Protein AF-A0A3N5M7S0-F1 (afdb_monomer)

pLDDT: mean 81.49, std 10.89, range [42.59, 95.94]

Sequence (244 aa):
MTVEERLRSALSGTAGYEPSPDLFAKVRGSIEDDRAHRRRVLRIAAGVAALTAVIAAWLAVWWDPQPGMAPLPWWSVISAVVAIEVAVVAALRPSIRRLGHVYAEDVFRTNRQTGPRFLALLDVAYYLVFIGYISARIPFVPDHVWQFGGGFPDLLRSGAAMIGGLLLLMGGLHALTIFVLPFTGLVFASIRHRMQVPETKAQWKPEVRRAHRTVSYLLIAVGVMIAFGALWTLLAVIGIAADT

Nearest PDB structures (foldseek):
  7sqc-assembly1_1W  TM=2.571E-01  e=7.437E+00  Chlamydomonas reinhardtii
  4ckg-assembly1_A  TM=1.748E-01  e=8.801E+00  Homo sapiens

Solvent-accessible surface area (backbone atoms only — not comparable to full-atom values): 13845 Å² total; per-residue (Å²): 136,53,74,67,57,51,50,52,56,62,55,59,71,53,78,78,66,74,75,62,92,54,51,66,58,52,52,51,50,51,52,54,50,50,51,51,49,51,54,51,50,51,52,52,51,51,49,51,51,51,52,51,50,52,50,52,51,55,53,58,74,51,57,48,86,48,92,87,53,56,41,50,60,68,68,61,56,51,52,47,45,53,52,49,50,53,47,51,57,61,68,46,46,64,60,56,51,56,56,49,50,59,52,28,48,67,50,26,61,92,44,70,75,51,29,64,55,52,52,52,55,48,52,52,52,53,49,53,53,50,53,48,52,55,60,74,66,59,75,93,62,83,54,73,56,59,78,75,59,47,41,65,68,56,56,50,51,53,47,50,50,52,53,51,48,51,53,49,50,51,52,50,53,48,51,50,48,66,62,46,47,61,53,53,29,53,52,53,52,53,54,49,51,62,73,69,51,73,91,68,75,86,72,68,55,72,66,62,58,49,55,53,47,54,53,51,51,50,52,50,51,53,51,50,52,51,52,50,52,51,50,50,51,51,49,51,55,51,50,58,62,70,79,107

Foldseek 3Di:
DDPVVVVCVVVVVCPPDDPDPCPVVVVVVVVVVVVVVVVVVVVVVVVVVVLVVVLVVQQVVQACDDPQAARGDLVSLLVSLLVVLVVVLVVCVVVLVVVQLVLLCVLCVVPNVVSVVVVVVVNVVLVVVSVVLSVLLDDPDDDPCNVRRVYPVVSVVSSCVSNVVSVVVVVVVSVVCVVCSVLSSVVVVVVVVVVPDPPPPVDDDVVVVVVVVVVVVVSVVVVVVVVVVVVVVVVVVVVVVVVD

Structure (mmCIF, N/CA/C/O backbone):
data_AF-A0A3N5M7S0-F1
#
_entry.id   AF-A0A3N5M7S0-F1
#
loop_
_atom_site.group_PDB
_atom_site.id
_atom_site.type_symbol
_atom_site.label_atom_id
_atom_site.label_alt_id
_atom_site.label_comp_id
_atom_site.label_asym_id
_atom_site.label_entity_id
_atom_site.label_seq_id
_atom_site.pdbx_PDB_ins_code
_atom_site.Cartn_x
_atom_site.Cartn_y
_atom_site.Cartn_z
_atom_site.occupancy
_atom_site.B_iso_or_equiv
_atom_site.auth_seq_id
_atom_site.auth_comp_id
_atom_site.auth_asym_id
_atom_site.auth_atom_id
_atom_site.pdbx_PDB_model_num
ATOM 1 N N . MET A 1 1 ? 30.494 7.733 55.287 1.00 62.94 1 MET A N 1
ATOM 2 C CA . MET A 1 1 ? 29.964 6.503 54.663 1.00 62.94 1 MET A CA 1
ATOM 3 C C . MET A 1 1 ? 30.671 6.295 53.341 1.00 62.94 1 MET A C 1
ATOM 5 O O . MET A 1 1 ? 30.619 7.187 52.497 1.00 62.94 1 MET A O 1
ATOM 9 N N . THR A 1 2 ? 31.382 5.184 53.194 1.00 92.44 2 THR A N 1
ATOM 10 C CA . THR A 1 2 ? 32.164 4.875 51.988 1.00 92.44 2 THR A CA 1
ATOM 11 C C . THR A 1 2 ? 31.277 4.299 50.875 1.00 92.44 2 THR A C 1
ATOM 13 O O . THR A 1 2 ? 30.171 3.813 51.126 1.00 92.44 2 THR A O 1
ATOM 16 N N . VAL A 1 3 ? 31.737 4.368 49.620 1.00 87.94 3 VAL A N 1
ATOM 17 C CA . VAL A 1 3 ? 31.035 3.766 48.465 1.00 87.94 3 VAL A CA 1
ATOM 18 C C . VAL A 1 3 ? 30.868 2.255 48.655 1.00 87.94 3 VAL A C 1
ATOM 20 O O . VAL A 1 3 ? 29.827 1.699 48.308 1.00 87.94 3 VAL A O 1
ATOM 23 N N . GLU A 1 4 ? 31.849 1.613 49.285 1.00 88.56 4 GLU A N 1
ATOM 24 C CA . GLU A 1 4 ? 31.832 0.187 49.595 1.00 88.56 4 GLU A CA 1
ATOM 25 C C . GLU A 1 4 ? 30.747 -0.177 50.620 1.00 88.56 4 GLU A C 1
ATOM 27 O O . GLU A 1 4 ? 30.015 -1.146 50.425 1.00 88.56 4 GLU A O 1
ATOM 32 N N . GLU A 1 5 ? 30.537 0.646 51.653 1.00 89.50 5 GLU A N 1
ATOM 33 C CA . GLU A 1 5 ? 29.436 0.455 52.612 1.00 89.50 5 GLU A CA 1
ATOM 34 C C . GLU A 1 5 ? 28.059 0.680 51.984 1.00 89.50 5 GLU A C 1
ATOM 36 O O . GLU A 1 5 ? 27.109 -0.032 52.315 1.00 89.50 5 GLU A O 1
ATOM 41 N N . ARG A 1 6 ? 27.937 1.624 51.041 1.00 84.88 6 ARG A N 1
ATOM 42 C CA . ARG A 1 6 ? 26.688 1.825 50.286 1.00 84.88 6 ARG A CA 1
ATOM 43 C C . ARG A 1 6 ? 26.374 0.638 49.381 1.00 84.88 6 ARG A C 1
ATOM 45 O O . ARG A 1 6 ? 25.224 0.213 49.347 1.00 84.88 6 ARG A O 1
ATOM 52 N N . LEU A 1 7 ? 27.373 0.088 48.692 1.00 84.56 7 LEU A N 1
ATOM 53 C CA . LEU A 1 7 ? 27.210 -1.102 47.852 1.00 84.56 7 LEU A CA 1
ATOM 54 C C . LEU A 1 7 ? 26.886 -2.343 48.684 1.00 84.56 7 LEU A C 1
ATOM 56 O O . LEU A 1 7 ? 25.956 -3.071 48.347 1.00 84.56 7 LEU A O 1
ATOM 60 N N . ARG A 1 8 ? 27.592 -2.557 49.799 1.00 86.94 8 ARG A N 1
ATOM 61 C CA . ARG A 1 8 ? 27.344 -3.696 50.692 1.00 86.94 8 ARG A CA 1
ATOM 62 C C . ARG A 1 8 ? 25.953 -3.624 51.332 1.00 86.94 8 ARG A C 1
ATOM 64 O O . ARG A 1 8 ? 25.296 -4.651 51.418 1.00 86.94 8 ARG A O 1
ATOM 71 N N . SER A 1 9 ? 25.487 -2.432 51.713 1.00 85.62 9 SER A N 1
ATOM 72 C CA . SER A 1 9 ? 24.129 -2.208 52.238 1.00 85.62 9 SER A CA 1
ATOM 73 C C . SER A 1 9 ? 23.039 -2.382 51.168 1.00 85.62 9 SER A C 1
ATOM 75 O O . SER A 1 9 ? 22.007 -2.999 51.417 1.00 85.62 9 SER A O 1
ATOM 77 N N . ALA A 1 10 ? 23.281 -1.908 49.943 1.00 82.50 10 ALA A N 1
ATOM 78 C CA . ALA A 1 10 ? 22.341 -2.092 48.838 1.00 82.50 10 ALA A CA 1
ATOM 79 C C . ALA A 1 10 ? 22.220 -3.566 48.406 1.00 82.50 10 ALA A C 1
ATOM 81 O O . ALA A 1 10 ? 21.133 -4.016 48.053 1.00 82.50 10 ALA A O 1
ATOM 82 N N . LEU A 1 11 ? 23.322 -4.322 48.455 1.00 80.69 11 LEU A N 1
ATOM 83 C CA . 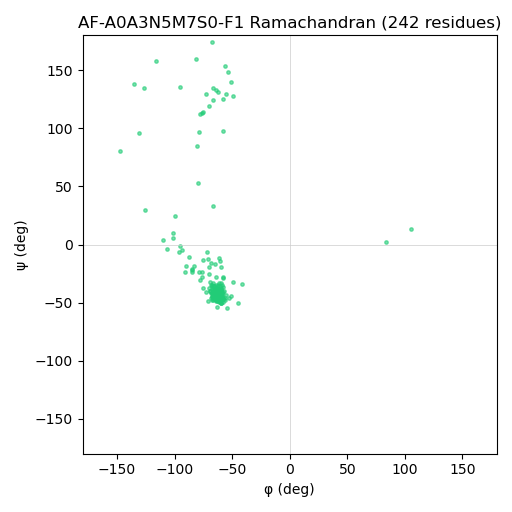LEU A 1 11 ? 23.360 -5.741 48.088 1.00 80.69 11 LEU A CA 1
ATOM 84 C C . LEU A 1 11 ? 22.956 -6.678 49.235 1.00 80.69 11 LEU A C 1
ATOM 86 O O . LEU A 1 11 ? 22.505 -7.787 48.976 1.00 80.69 11 LEU A O 1
ATOM 90 N N . SER A 1 12 ? 23.066 -6.271 50.503 1.00 80.81 12 SER A N 1
ATOM 91 C CA . SER A 1 12 ? 22.598 -7.103 51.621 1.00 80.81 12 SER A CA 1
ATOM 92 C C . SER A 1 12 ? 21.069 -7.203 51.679 1.00 80.81 12 SER A C 1
ATOM 94 O O . SER A 1 12 ? 20.543 -8.209 52.151 1.00 80.81 12 SER A O 1
ATOM 96 N N . GLY A 1 13 ? 20.349 -6.212 51.139 1.00 71.88 13 GLY A N 1
ATOM 97 C CA . GLY A 1 13 ? 18.887 -6.225 51.023 1.00 71.88 13 GLY A CA 1
ATOM 98 C C . GLY A 1 13 ? 18.325 -7.202 49.981 1.00 71.88 13 GLY A C 1
ATOM 99 O O . GLY A 1 13 ? 17.126 -7.467 49.992 1.00 71.88 13 GLY A O 1
ATOM 100 N N . THR A 1 14 ? 19.155 -7.763 49.093 1.00 67.88 14 THR A N 1
ATOM 101 C CA . THR A 1 14 ? 18.707 -8.707 48.049 1.00 67.88 14 THR A CA 1
ATOM 102 C C . THR A 1 14 ? 18.875 -10.176 48.438 1.00 67.88 14 THR A C 1
ATOM 104 O O . THR A 1 14 ? 18.368 -11.048 47.736 1.00 67.88 14 THR A O 1
ATOM 107 N N . ALA A 1 15 ? 19.514 -10.471 49.578 1.00 70.69 15 ALA A N 1
ATOM 108 C CA . ALA A 1 15 ? 19.770 -11.838 50.044 1.00 70.69 15 ALA A CA 1
ATOM 109 C C . ALA A 1 15 ? 18.494 -12.642 50.379 1.00 70.69 15 ALA A C 1
ATOM 111 O O . ALA A 1 15 ? 18.550 -13.865 50.453 1.00 70.69 15 ALA A O 1
ATOM 112 N N . GLY A 1 16 ? 17.349 -11.970 50.559 1.00 70.12 16 GLY A N 1
ATOM 113 C CA . GLY A 1 16 ? 16.038 -12.592 50.790 1.00 70.12 16 GLY A CA 1
ATOM 114 C C . GLY A 1 16 ? 15.118 -12.630 49.564 1.00 70.12 16 GLY A C 1
ATOM 115 O O . GLY A 1 16 ? 13.929 -12.900 49.716 1.00 70.12 16 GLY A O 1
ATOM 116 N N . TYR A 1 17 ? 15.616 -12.306 48.365 1.00 70.31 17 TYR A N 1
ATOM 117 C CA . TYR A 1 17 ? 14.795 -12.327 47.156 1.00 70.31 17 TYR A CA 1
ATOM 118 C C . TYR A 1 17 ? 14.641 -13.766 46.651 1.00 70.31 17 TYR A C 1
ATOM 120 O O . TYR A 1 17 ? 15.513 -14.285 45.952 1.00 70.31 17 TYR A O 1
ATOM 128 N N . GLU A 1 18 ? 13.531 -14.421 46.997 1.00 77.81 18 GLU A N 1
ATOM 129 C CA . GLU A 1 18 ? 13.155 -15.669 46.336 1.00 77.81 18 GLU A CA 1
ATOM 130 C C . GLU A 1 18 ? 12.799 -15.373 44.869 1.00 77.81 18 GLU A C 1
ATOM 132 O O . GLU A 1 18 ? 11.948 -14.516 44.599 1.00 77.81 18 GLU A O 1
ATOM 137 N N . PRO A 1 19 ? 13.443 -16.043 43.894 1.00 75.00 19 PRO A N 1
ATOM 138 C CA . PRO A 1 19 ? 13.081 -15.895 42.494 1.00 75.00 19 PRO A CA 1
ATOM 139 C C . PRO A 1 19 ? 11.597 -16.215 42.324 1.00 75.00 19 PRO A C 1
ATOM 141 O O . PRO A 1 19 ? 11.144 -17.274 42.755 1.00 75.00 19 PRO A O 1
ATOM 144 N N . SER A 1 20 ? 10.848 -15.322 41.668 1.00 79.88 20 SER A N 1
ATOM 145 C CA . SER A 1 20 ? 9.451 -15.594 41.328 1.00 79.88 20 SER A CA 1
ATOM 146 C C . SER A 1 20 ? 9.349 -16.978 40.667 1.00 79.88 20 SER A C 1
ATOM 148 O O . SER A 1 20 ? 10.084 -17.235 39.705 1.00 79.88 20 SER A O 1
ATOM 150 N N . PRO A 1 21 ? 8.463 -17.873 41.143 1.00 83.62 21 PRO A N 1
ATOM 151 C CA . PRO A 1 21 ? 8.381 -19.262 40.679 1.00 83.62 21 PRO A CA 1
ATOM 152 C C . PRO A 1 21 ? 8.065 -19.376 39.179 1.00 83.62 21 PRO A C 1
ATOM 154 O O . PRO A 1 21 ? 8.265 -20.423 38.567 1.00 83.62 21 PRO A O 1
ATOM 157 N N . ASP A 1 22 ? 7.617 -18.281 38.564 1.00 89.50 22 ASP A N 1
ATOM 158 C CA . ASP A 1 22 ? 7.311 -18.172 37.142 1.00 89.50 22 ASP A CA 1
ATOM 159 C C . ASP A 1 22 ? 8.449 -17.607 36.272 1.00 89.50 22 ASP A C 1
ATOM 161 O O . ASP A 1 22 ? 8.287 -17.528 35.052 1.00 89.50 22 ASP A O 1
ATOM 165 N N . LEU A 1 23 ? 9.604 -17.236 36.842 1.00 86.06 23 LEU A N 1
ATOM 166 C CA . LEU A 1 23 ? 10.710 -16.628 36.087 1.00 86.06 23 LEU A CA 1
ATOM 167 C C . LEU A 1 23 ? 11.184 -17.531 34.948 1.00 86.06 23 LEU A C 1
ATOM 169 O O . LEU A 1 23 ? 11.314 -17.074 33.815 1.00 86.06 23 LEU A O 1
ATOM 173 N N . PHE A 1 24 ? 11.376 -18.825 35.213 1.00 90.88 24 PHE A N 1
ATOM 174 C CA . PHE A 1 24 ? 11.785 -19.782 34.182 1.00 90.88 24 PHE A CA 1
ATOM 175 C C . PHE A 1 24 ? 10.727 -19.951 33.086 1.00 90.88 24 PHE A C 1
ATOM 177 O O . PHE A 1 24 ? 11.077 -20.053 31.910 1.00 90.88 24 PHE A O 1
ATOM 184 N N . ALA A 1 25 ? 9.440 -19.932 33.446 1.00 91.44 25 ALA A N 1
ATOM 185 C CA . ALA A 1 25 ? 8.346 -20.011 32.480 1.00 91.44 25 ALA A CA 1
ATOM 186 C C . ALA A 1 25 ? 8.294 -18.758 31.590 1.00 91.44 25 ALA A C 1
ATOM 188 O O . ALA A 1 25 ? 8.195 -18.876 30.368 1.00 91.44 25 ALA A O 1
ATOM 189 N N . LYS A 1 26 ? 8.453 -17.566 32.178 1.00 88.44 26 LYS A N 1
ATOM 190 C CA . LYS A 1 26 ? 8.530 -16.291 31.446 1.00 88.44 26 LYS A CA 1
ATOM 191 C C . LYS A 1 26 ? 9.741 -16.228 30.519 1.00 88.44 26 LYS A C 1
ATOM 193 O O . LYS A 1 26 ? 9.601 -15.834 29.364 1.00 88.44 26 LYS A O 1
ATOM 198 N N . VAL A 1 27 ? 10.919 -16.642 30.992 1.00 94.44 27 VAL A N 1
ATOM 199 C CA . VAL A 1 27 ? 12.143 -16.679 30.174 1.00 94.44 27 VAL A CA 1
ATOM 200 C C . VAL A 1 27 ? 11.981 -17.655 29.010 1.00 94.44 27 VAL A C 1
ATOM 202 O O . VAL A 1 27 ? 12.306 -17.309 27.876 1.00 94.44 27 VAL A O 1
ATOM 205 N N . ARG A 1 28 ? 11.422 -18.847 29.252 1.00 94.75 28 ARG A N 1
ATOM 206 C CA . ARG A 1 28 ? 11.148 -19.820 28.189 1.00 94.75 28 ARG A CA 1
ATOM 207 C C . ARG A 1 28 ? 10.162 -19.275 27.153 1.00 94.75 28 ARG A C 1
ATOM 209 O O . ARG A 1 28 ? 10.445 -19.388 25.963 1.00 94.75 28 ARG A O 1
ATOM 216 N N . GLY A 1 29 ? 9.076 -18.640 27.599 1.00 93.31 29 GLY A N 1
ATOM 217 C CA . GLY A 1 29 ? 8.113 -17.978 26.715 1.00 93.31 29 GLY A CA 1
ATOM 218 C C . GLY A 1 29 ? 8.769 -16.900 25.852 1.00 93.31 29 GLY A C 1
ATOM 219 O O . GLY A 1 29 ? 8.632 -16.922 24.636 1.00 93.31 29 GLY A O 1
ATOM 220 N N . SER A 1 30 ? 9.595 -16.040 26.455 1.00 92.25 30 SER A N 1
ATOM 221 C 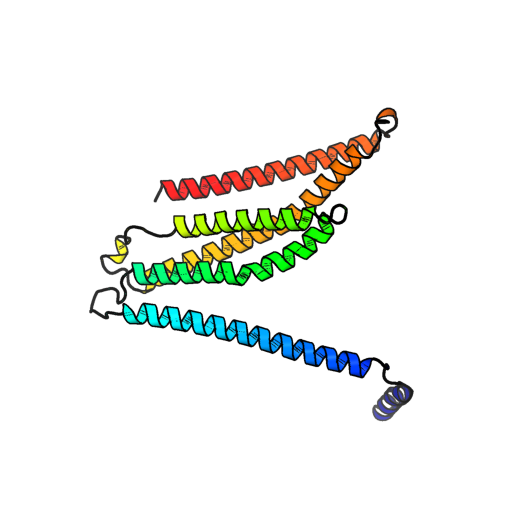CA . SER A 1 30 ? 10.348 -15.004 25.732 1.00 92.25 30 SER A CA 1
ATOM 222 C C . SER A 1 30 ? 11.291 -15.583 24.663 1.00 92.25 30 SER A C 1
ATOM 224 O O . SER A 1 30 ? 11.364 -15.070 23.547 1.00 92.25 30 SER A O 1
ATOM 226 N N . ILE A 1 31 ? 11.975 -16.698 24.950 1.00 95.25 31 ILE A N 1
ATOM 227 C CA . ILE A 1 31 ? 12.842 -17.380 23.971 1.00 95.25 31 ILE A CA 1
ATOM 228 C C . ILE A 1 31 ? 12.022 -17.984 22.820 1.00 95.25 31 ILE A C 1
ATOM 230 O O . ILE A 1 31 ? 12.452 -17.952 21.662 1.00 95.25 31 ILE A O 1
ATOM 234 N N . GLU A 1 32 ? 10.868 -18.578 23.121 1.00 95.88 32 GLU A N 1
ATOM 235 C CA . GLU A 1 32 ? 9.967 -19.142 22.111 1.00 95.88 32 GLU A CA 1
ATOM 236 C C . GLU A 1 32 ? 9.384 -18.040 21.210 1.00 95.88 32 GLU A C 1
ATOM 238 O O . GLU A 1 32 ? 9.403 -18.190 19.981 1.00 95.88 32 GLU A O 1
ATOM 243 N N . ASP A 1 33 ? 8.999 -16.904 21.791 1.00 91.62 33 ASP A N 1
ATOM 244 C CA . ASP A 1 33 ? 8.540 -15.713 21.073 1.00 91.62 33 ASP A CA 1
ATOM 245 C C . ASP A 1 33 ? 9.642 -15.111 20.188 1.00 91.62 33 ASP A C 1
ATOM 247 O O . ASP A 1 33 ? 9.391 -14.824 19.013 1.00 91.62 33 ASP A O 1
ATOM 251 N N . ASP A 1 34 ? 10.882 -14.992 20.683 1.00 94.25 34 ASP A N 1
ATOM 252 C CA . ASP A 1 34 ? 12.013 -14.498 19.881 1.00 94.25 34 ASP A CA 1
ATOM 253 C C . ASP A 1 34 ? 12.298 -15.431 18.693 1.00 94.25 34 ASP A C 1
ATOM 255 O O . ASP A 1 34 ? 12.475 -14.991 17.552 1.00 94.25 34 ASP A O 1
ATOM 259 N N . ARG A 1 35 ? 12.253 -16.753 18.905 1.00 94.94 35 ARG A N 1
ATOM 260 C CA . ARG A 1 35 ? 12.394 -17.733 17.814 1.00 94.94 35 ARG A CA 1
ATOM 261 C C . ARG A 1 35 ? 11.273 -17.605 16.786 1.00 94.94 35 ARG A C 1
ATOM 263 O O . ARG A 1 35 ? 11.545 -17.700 15.585 1.00 94.94 35 ARG A O 1
ATOM 270 N N . ALA A 1 36 ? 10.030 -17.418 17.223 1.00 93.75 36 ALA A N 1
ATOM 271 C CA . ALA A 1 36 ? 8.894 -17.227 16.326 1.00 93.75 36 ALA A CA 1
ATOM 272 C C . ALA A 1 36 ? 9.031 -15.923 15.525 1.00 93.75 36 ALA A C 1
ATOM 274 O O . ALA A 1 36 ? 8.840 -15.924 14.302 1.00 93.75 36 ALA A O 1
ATOM 275 N N . HIS A 1 37 ? 9.443 -14.839 16.186 1.00 89.81 37 HIS A N 1
ATOM 276 C CA . HIS A 1 37 ? 9.718 -13.554 15.557 1.00 89.81 37 HIS A CA 1
ATOM 277 C C . HIS A 1 37 ? 10.816 -13.675 14.493 1.00 89.81 37 HIS A C 1
ATOM 279 O O . HIS A 1 37 ? 10.578 -13.320 13.336 1.00 89.81 37 HIS A O 1
ATOM 285 N N . ARG A 1 38 ? 11.965 -14.281 14.823 1.00 92.56 38 ARG A N 1
ATOM 286 C CA . ARG A 1 38 ? 13.061 -14.523 13.867 1.00 92.56 38 ARG A CA 1
ATOM 287 C C . ARG A 1 38 ? 12.608 -15.323 12.651 1.00 92.56 38 ARG A C 1
ATOM 289 O O . ARG A 1 38 ? 12.903 -14.931 11.527 1.00 92.56 38 ARG A O 1
ATOM 296 N N . ARG A 1 39 ? 11.848 -16.411 12.837 1.00 94.81 39 ARG A N 1
ATOM 297 C CA . ARG A 1 39 ? 11.306 -17.195 11.706 1.00 94.81 39 ARG A CA 1
ATOM 298 C C . ARG A 1 39 ? 10.405 -16.349 10.813 1.00 94.81 39 ARG A C 1
ATOM 300 O O . ARG A 1 39 ? 10.448 -16.495 9.594 1.00 94.81 39 ARG A O 1
ATOM 307 N N . ARG A 1 40 ? 9.586 -15.472 11.399 1.00 89.12 40 ARG A N 1
ATOM 308 C CA . ARG A 1 40 ? 8.718 -14.564 10.642 1.00 89.12 40 ARG A CA 1
ATOM 309 C C . ARG A 1 40 ? 9.533 -13.548 9.847 1.00 89.12 40 ARG A C 1
ATOM 311 O O . ARG A 1 40 ? 9.274 -13.391 8.658 1.00 89.12 40 ARG A O 1
ATOM 318 N N . VAL A 1 41 ? 10.524 -12.918 10.477 1.00 88.19 41 VAL A N 1
ATOM 319 C CA . VAL A 1 41 ? 11.433 -11.964 9.823 1.00 88.19 41 VAL A CA 1
ATOM 320 C C . VAL A 1 41 ? 12.181 -12.636 8.675 1.00 88.19 41 VAL A C 1
ATOM 322 O O . VAL A 1 41 ? 12.180 -12.106 7.571 1.00 88.19 41 VAL A O 1
ATOM 325 N N . LEU A 1 42 ? 12.725 -13.838 8.887 1.00 93.50 42 LEU A N 1
ATOM 326 C CA . LEU A 1 42 ? 13.417 -14.594 7.841 1.00 93.50 42 LEU A CA 1
ATOM 327 C C . LEU A 1 42 ? 12.499 -14.950 6.667 1.00 93.50 42 LEU A C 1
ATOM 329 O O . LEU A 1 42 ? 12.916 -14.829 5.523 1.00 93.50 42 LEU A O 1
ATOM 333 N N . ARG A 1 43 ? 11.244 -15.345 6.918 1.00 92.31 43 ARG A N 1
ATOM 334 C CA . ARG A 1 43 ? 10.270 -15.610 5.843 1.00 92.31 43 ARG A CA 1
ATOM 335 C C . ARG A 1 43 ? 9.936 -14.353 5.044 1.00 92.31 43 ARG A C 1
ATOM 337 O O . ARG A 1 43 ? 9.836 -14.430 3.826 1.00 92.31 43 ARG A O 1
ATOM 344 N N . ILE A 1 44 ? 9.771 -13.214 5.719 1.00 87.56 44 ILE A N 1
ATOM 345 C CA . ILE A 1 44 ? 9.532 -11.927 5.053 1.00 87.56 44 ILE A CA 1
ATOM 346 C C . ILE A 1 44 ? 10.756 -11.544 4.217 1.00 87.56 44 ILE A C 1
ATOM 348 O O . ILE A 1 44 ? 10.606 -11.249 3.038 1.00 87.56 44 ILE A O 1
ATOM 352 N N . ALA A 1 45 ? 11.959 -11.620 4.791 1.00 85.75 45 ALA A N 1
ATOM 353 C CA . ALA A 1 45 ? 13.204 -11.319 4.093 1.00 85.75 45 ALA A CA 1
ATOM 354 C C . ALA A 1 45 ? 13.417 -12.233 2.876 1.00 85.75 45 ALA A C 1
ATOM 356 O O . ALA A 1 45 ? 13.739 -11.744 1.798 1.00 85.75 45 ALA A O 1
ATOM 357 N N . ALA A 1 46 ? 13.168 -13.539 3.016 1.00 92.75 46 ALA A N 1
ATOM 358 C CA . ALA A 1 46 ? 13.240 -14.494 1.913 1.00 92.75 46 ALA A CA 1
ATOM 359 C C . ALA A 1 46 ? 12.203 -14.192 0.821 1.00 92.75 46 ALA A C 1
ATOM 361 O O . ALA A 1 46 ? 12.531 -14.251 -0.359 1.00 92.75 46 ALA A O 1
ATOM 362 N N . GLY A 1 47 ? 10.974 -13.822 1.199 1.00 90.44 47 GLY A N 1
ATOM 363 C CA . GLY A 1 47 ? 9.939 -13.407 0.250 1.00 90.44 47 GLY A CA 1
ATOM 364 C C . GLY A 1 47 ? 10.318 -12.142 -0.522 1.00 90.44 47 GLY A C 1
ATOM 365 O O . GLY A 1 47 ? 10.174 -12.108 -1.740 1.00 90.44 47 GLY A O 1
ATOM 366 N N . VAL A 1 48 ? 10.864 -11.133 0.167 1.00 87.88 48 VAL A N 1
ATOM 367 C CA . VAL A 1 48 ? 11.376 -9.903 -0.463 1.00 87.88 48 VAL A CA 1
ATOM 368 C C . VAL A 1 48 ? 12.537 -10.223 -1.403 1.00 87.88 48 VAL A C 1
ATOM 370 O O . VAL A 1 48 ? 12.524 -9.783 -2.546 1.00 87.88 48 VAL A O 1
ATOM 373 N N . ALA A 1 49 ? 13.506 -11.031 -0.966 1.00 90.00 49 ALA A N 1
ATOM 374 C CA . ALA A 1 49 ? 14.637 -11.432 -1.799 1.00 90.00 49 ALA A CA 1
ATOM 375 C C . ALA A 1 49 ? 14.189 -12.199 -3.054 1.00 90.00 49 ALA A C 1
ATOM 377 O O . ALA A 1 49 ? 14.671 -11.912 -4.147 1.00 90.00 49 ALA A O 1
ATOM 378 N N . ALA A 1 50 ? 13.239 -13.129 -2.914 1.00 93.25 50 ALA A N 1
ATOM 379 C CA . ALA A 1 50 ? 12.679 -13.877 -4.036 1.00 93.25 50 ALA A CA 1
ATOM 380 C C . ALA A 1 50 ? 11.945 -12.961 -5.027 1.00 93.25 50 ALA A C 1
ATOM 382 O O . ALA A 1 50 ? 12.166 -13.069 -6.230 1.00 93.25 50 ALA A O 1
ATOM 383 N N . LEU A 1 51 ? 11.122 -12.028 -4.537 1.00 91.38 51 LEU A N 1
ATOM 384 C CA . LEU A 1 51 ? 10.437 -11.048 -5.383 1.00 91.38 51 LEU A CA 1
ATOM 385 C C . LEU A 1 51 ? 11.440 -10.174 -6.150 1.00 91.38 51 LEU A C 1
ATOM 387 O O . LEU A 1 51 ? 11.318 -10.024 -7.365 1.00 91.38 51 LEU A O 1
ATOM 391 N N . THR A 1 52 ? 12.459 -9.652 -5.464 1.00 91.25 52 THR A N 1
ATOM 392 C CA . THR A 1 52 ? 13.529 -8.863 -6.089 1.00 91.25 52 THR A CA 1
ATOM 393 C C . THR A 1 52 ? 14.269 -9.671 -7.153 1.00 91.25 52 THR A C 1
ATOM 395 O O . THR A 1 52 ? 14.520 -9.152 -8.237 1.00 91.25 52 THR A O 1
ATOM 398 N N . ALA A 1 53 ? 14.579 -10.943 -6.884 1.00 92.94 53 ALA A N 1
ATOM 399 C CA . ALA A 1 53 ? 15.239 -11.820 -7.849 1.00 92.94 53 ALA A CA 1
ATOM 400 C C . ALA A 1 53 ? 14.375 -12.066 -9.096 1.00 92.94 53 ALA A C 1
ATOM 402 O O . ALA A 1 53 ? 14.891 -12.009 -10.209 1.00 92.94 53 ALA A O 1
ATOM 403 N N . VAL A 1 54 ? 13.065 -12.282 -8.930 1.00 95.31 54 VAL A N 1
ATOM 404 C CA . VAL A 1 54 ? 12.123 -12.451 -10.050 1.00 95.31 54 VAL A CA 1
ATOM 405 C C . VAL A 1 54 ? 12.045 -11.184 -10.901 1.00 95.31 54 VAL A C 1
ATOM 407 O O . VAL A 1 54 ? 12.118 -11.271 -12.124 1.00 95.31 54 VAL A O 1
ATOM 410 N N . ILE A 1 55 ? 11.947 -10.009 -10.275 1.00 92.31 55 ILE A N 1
ATOM 411 C CA . ILE A 1 55 ? 11.914 -8.727 -10.992 1.00 92.31 55 ILE A CA 1
ATOM 412 C C . ILE A 1 55 ? 13.236 -8.481 -11.723 1.00 92.31 55 ILE A C 1
ATOM 414 O O . ILE A 1 55 ? 13.228 -8.105 -12.891 1.00 92.31 55 ILE A O 1
ATOM 418 N N . ALA A 1 56 ? 14.372 -8.721 -11.068 1.00 90.25 56 ALA A N 1
ATOM 419 C CA . ALA A 1 56 ? 15.683 -8.563 -11.689 1.00 90.25 56 ALA A CA 1
ATOM 420 C C . ALA A 1 56 ? 15.854 -9.504 -12.890 1.00 90.25 56 ALA A C 1
ATOM 422 O O . ALA A 1 56 ? 16.297 -9.063 -13.946 1.00 90.25 56 ALA A O 1
ATOM 423 N N . ALA A 1 57 ? 15.451 -10.772 -12.755 1.00 94.81 57 ALA A N 1
ATOM 424 C CA . ALA A 1 57 ? 15.469 -11.736 -13.851 1.00 94.81 57 ALA A CA 1
ATOM 425 C C . ALA A 1 57 ? 14.555 -11.297 -15.005 1.00 94.81 57 ALA A C 1
ATOM 427 O O . ALA A 1 57 ? 14.963 -11.350 -16.160 1.00 94.81 57 ALA A O 1
ATOM 428 N N . TRP A 1 58 ? 13.350 -10.810 -14.698 1.00 95.00 58 TRP A N 1
ATOM 429 C CA . TRP A 1 58 ? 12.424 -10.270 -15.690 1.00 95.00 58 TRP A CA 1
ATOM 430 C C . TRP A 1 58 ? 13.030 -9.103 -16.472 1.00 95.00 58 TRP A C 1
ATOM 432 O O . TRP A 1 58 ? 13.008 -9.114 -17.698 1.00 95.00 58 TRP A O 1
ATOM 442 N N . LEU A 1 59 ? 13.617 -8.121 -15.785 1.00 91.06 59 LEU A N 1
ATOM 443 C CA . LEU A 1 59 ? 14.263 -6.984 -16.442 1.00 91.06 59 LEU A CA 1
ATOM 444 C C . LEU A 1 59 ? 15.488 -7.420 -17.255 1.00 91.06 59 LEU A C 1
ATOM 446 O O . LEU A 1 59 ? 15.681 -6.933 -18.362 1.00 91.06 59 LEU A O 1
ATOM 450 N N . ALA A 1 60 ? 16.279 -8.370 -16.751 1.00 92.44 60 ALA A N 1
ATOM 451 C CA . ALA A 1 60 ? 17.448 -8.887 -17.458 1.00 92.44 60 ALA A CA 1
ATOM 452 C C . ALA A 1 60 ? 17.087 -9.579 -18.783 1.00 92.44 60 ALA A C 1
ATOM 454 O O . ALA A 1 60 ? 17.837 -9.456 -19.746 1.00 92.44 60 ALA A O 1
ATOM 455 N N . VAL A 1 61 ? 15.938 -10.263 -18.859 1.00 95.94 61 VAL A N 1
ATOM 456 C CA . VAL A 1 61 ? 15.449 -10.891 -20.104 1.00 95.94 61 VAL A CA 1
ATOM 457 C C . VAL A 1 61 ? 15.211 -9.863 -21.212 1.00 95.94 61 VAL A C 1
ATOM 459 O O . VAL A 1 61 ? 15.405 -10.174 -22.383 1.00 95.94 61 VAL A O 1
ATOM 462 N N . TRP A 1 62 ? 14.804 -8.646 -20.851 1.00 91.44 62 TRP A N 1
ATOM 463 C CA . TRP A 1 62 ? 14.453 -7.587 -21.802 1.00 91.44 62 TRP A CA 1
ATOM 464 C C . TRP A 1 62 ? 15.548 -6.537 -21.986 1.00 91.44 62 TRP A C 1
ATOM 466 O O . TRP A 1 62 ? 15.319 -5.528 -22.650 1.00 91.44 62 TRP A O 1
ATOM 476 N N . TRP A 1 63 ? 16.713 -6.751 -21.376 1.00 90.19 63 TRP A N 1
ATOM 477 C CA . TRP A 1 63 ? 17.824 -5.814 -21.417 1.00 90.19 63 TRP A CA 1
ATOM 478 C C . TRP A 1 63 ? 18.534 -5.869 -22.775 1.00 90.19 63 TRP A C 1
ATOM 480 O O . TRP A 1 63 ? 19.186 -6.862 -23.095 1.00 90.19 63 TRP A O 1
ATOM 490 N N . ASP A 1 64 ? 18.451 -4.782 -23.543 1.00 86.88 64 ASP A N 1
ATOM 491 C CA . ASP A 1 64 ? 19.145 -4.607 -24.823 1.00 86.88 64 ASP A CA 1
ATOM 492 C C . ASP A 1 64 ? 19.863 -3.243 -24.860 1.00 86.88 64 ASP A C 1
ATOM 494 O O . ASP A 1 64 ? 19.248 -2.208 -25.138 1.00 86.88 64 ASP A O 1
ATOM 498 N N . PRO A 1 65 ? 21.164 -3.193 -24.526 1.00 81.31 65 PRO A N 1
ATOM 499 C CA . PRO A 1 65 ? 21.907 -1.948 -24.448 1.00 81.31 65 PRO A CA 1
ATOM 500 C C . PRO A 1 65 ? 22.343 -1.497 -25.848 1.00 81.31 65 PRO A C 1
ATOM 502 O O . PRO A 1 65 ? 23.475 -1.741 -26.268 1.00 81.31 65 PRO A O 1
ATOM 505 N N . GLN A 1 66 ? 21.461 -0.791 -26.558 1.00 79.25 66 GLN A N 1
ATOM 506 C CA . GLN A 1 66 ? 21.805 -0.124 -27.816 1.00 79.25 66 GLN A CA 1
ATOM 507 C C . GLN A 1 66 ? 22.167 1.358 -27.595 1.00 79.25 66 GLN A C 1
ATOM 509 O O . GLN A 1 66 ? 21.462 2.063 -26.865 1.00 79.25 66 GLN A O 1
ATOM 514 N N . PRO A 1 67 ? 23.244 1.877 -28.220 1.00 73.75 67 PRO A N 1
ATOM 515 C CA . PRO A 1 67 ? 23.616 3.286 -28.103 1.00 73.75 67 PRO A CA 1
ATOM 516 C C . PRO A 1 67 ? 22.486 4.219 -28.563 1.00 73.75 67 PRO A C 1
ATOM 518 O O . PRO A 1 67 ? 22.013 4.120 -29.691 1.00 73.75 67 PRO A O 1
ATOM 521 N N . GLY A 1 68 ? 22.073 5.151 -27.699 1.00 69.06 68 GLY A N 1
ATOM 522 C CA . GLY A 1 68 ? 21.045 6.152 -28.017 1.00 69.06 68 GLY A CA 1
ATOM 523 C C . GLY A 1 68 ? 19.592 5.693 -27.836 1.00 69.06 68 GLY A C 1
ATOM 524 O O . GLY A 1 68 ? 18.688 6.489 -28.076 1.00 69.06 68 GLY A O 1
ATOM 525 N N . MET A 1 69 ? 19.353 4.460 -27.377 1.00 68.12 69 MET A N 1
ATOM 526 C CA . MET A 1 69 ? 18.018 3.955 -27.031 1.00 68.12 69 MET A CA 1
ATOM 527 C C . MET A 1 69 ? 17.919 3.632 -25.535 1.00 68.12 69 MET A C 1
ATOM 529 O O . MET A 1 69 ? 18.925 3.417 -24.856 1.00 68.12 69 MET A O 1
ATOM 533 N N . ALA A 1 70 ? 16.697 3.607 -24.997 1.00 69.44 70 ALA A N 1
ATOM 534 C CA . ALA A 1 70 ? 16.473 3.092 -23.651 1.00 69.44 70 ALA A CA 1
ATOM 535 C C . ALA A 1 70 ? 16.831 1.590 -23.612 1.00 69.44 70 ALA A C 1
ATOM 537 O O . ALA A 1 70 ? 16.372 0.852 -24.481 1.00 69.44 70 ALA A O 1
ATOM 538 N N . PRO A 1 71 ? 17.598 1.114 -22.611 1.00 81.88 71 PRO A N 1
ATOM 539 C CA . PRO A 1 71 ? 18.094 -0.267 -22.575 1.00 81.88 71 PRO A CA 1
ATOM 540 C C . PRO A 1 71 ? 17.005 -1.307 -22.278 1.00 81.88 71 PRO A C 1
ATOM 542 O O . PRO A 1 71 ? 17.275 -2.503 -22.271 1.00 81.88 71 PRO A O 1
ATOM 545 N N . LEU A 1 72 ? 15.791 -0.857 -21.959 1.00 85.62 72 LEU A N 1
ATOM 546 C CA . LEU A 1 72 ? 14.653 -1.697 -21.621 1.00 85.62 72 LEU A CA 1
ATOM 547 C C . LEU A 1 72 ? 13.413 -1.185 -22.353 1.00 85.62 72 LEU A C 1
ATOM 549 O O . LEU A 1 72 ? 13.165 0.027 -22.355 1.00 85.62 72 LEU A O 1
ATOM 553 N N . PRO A 1 73 ? 12.578 -2.077 -22.907 1.00 85.75 73 PRO A N 1
ATOM 554 C CA . PRO A 1 73 ? 11.291 -1.681 -23.437 1.00 85.75 73 PRO A CA 1
ATOM 555 C C . PRO A 1 73 ? 10.393 -1.206 -22.289 1.00 85.75 73 PRO A C 1
ATOM 557 O O . PRO A 1 73 ? 10.286 -1.847 -21.241 1.00 85.75 73 PRO A O 1
ATOM 560 N N . TRP A 1 74 ? 9.718 -0.082 -22.503 1.00 85.31 74 TRP A N 1
ATOM 561 C CA . TRP A 1 74 ? 8.941 0.626 -21.485 1.00 85.31 74 TRP A CA 1
ATOM 562 C C . TRP A 1 74 ? 7.943 -0.259 -20.723 1.00 85.31 74 TRP A C 1
ATOM 564 O O . TRP A 1 74 ? 7.864 -0.216 -19.495 1.00 85.31 74 TRP A O 1
ATOM 574 N N . TRP A 1 75 ? 7.218 -1.114 -21.448 1.00 88.00 75 TRP A N 1
ATOM 575 C CA . TRP A 1 75 ? 6.166 -1.964 -20.897 1.00 88.00 75 TRP A CA 1
ATOM 576 C C . TRP A 1 75 ? 6.720 -2.980 -19.891 1.00 88.00 75 TRP A C 1
ATOM 578 O O . TRP A 1 75 ? 6.012 -3.365 -18.960 1.00 88.00 75 TRP A O 1
ATOM 588 N N . SER A 1 76 ? 7.988 -3.391 -20.035 1.00 90.12 76 SER A N 1
ATOM 589 C CA . SER A 1 76 ? 8.617 -4.358 -19.129 1.00 90.12 76 SER A CA 1
ATOM 590 C C . SER A 1 76 ? 8.828 -3.752 -17.742 1.00 90.12 76 SER A C 1
ATOM 592 O O . SER A 1 76 ? 8.545 -4.406 -16.736 1.00 90.12 76 SER A O 1
ATOM 594 N N . VAL A 1 77 ? 9.228 -2.478 -17.687 1.00 87.75 77 VAL A N 1
ATOM 595 C CA . VAL A 1 77 ? 9.418 -1.740 -16.435 1.00 87.75 77 VAL A CA 1
ATOM 596 C C . VAL A 1 77 ? 8.085 -1.395 -15.798 1.00 87.75 77 VAL A C 1
ATOM 598 O O . VAL A 1 77 ? 7.933 -1.572 -14.594 1.00 87.75 77 VAL A O 1
ATOM 601 N N . ILE A 1 78 ? 7.087 -0.997 -16.587 1.00 90.19 78 ILE A N 1
ATOM 602 C CA . ILE A 1 78 ? 5.740 -0.758 -16.054 1.00 90.19 78 ILE A CA 1
ATOM 603 C C . ILE A 1 78 ? 5.143 -2.040 -15.477 1.00 90.19 78 ILE A C 1
ATOM 605 O O . ILE A 1 78 ? 4.613 -2.018 -14.370 1.00 90.19 78 ILE A O 1
ATOM 609 N N . SER A 1 79 ? 5.301 -3.174 -16.163 1.00 92.62 79 SER A N 1
ATOM 610 C CA . SER A 1 79 ? 4.858 -4.476 -15.648 1.00 92.62 79 SER A CA 1
ATOM 611 C C . SER A 1 79 ? 5.541 -4.820 -14.320 1.00 92.62 79 SER A C 1
ATOM 613 O O . SER A 1 79 ? 4.885 -5.297 -13.394 1.00 92.62 79 SER A O 1
ATOM 615 N N . ALA A 1 80 ? 6.841 -4.530 -14.195 1.00 92.12 80 ALA A N 1
ATOM 616 C CA . ALA A 1 80 ? 7.577 -4.714 -12.948 1.00 92.12 80 ALA A CA 1
ATOM 617 C C . ALA A 1 80 ? 7.061 -3.795 -11.826 1.00 92.12 80 ALA A C 1
ATOM 619 O O . ALA A 1 80 ? 6.858 -4.262 -10.706 1.00 92.12 80 ALA A O 1
ATOM 620 N N . VAL A 1 81 ? 6.801 -2.516 -12.115 1.00 92.94 81 VAL A N 1
ATOM 621 C CA . VAL A 1 81 ? 6.236 -1.561 -11.145 1.00 92.94 81 VAL A CA 1
ATOM 622 C C . VAL A 1 81 ? 4.855 -2.018 -10.676 1.00 92.94 81 VAL A C 1
ATOM 624 O O . VAL A 1 81 ? 4.639 -2.132 -9.473 1.00 92.94 81 VAL A O 1
ATOM 627 N N . VAL A 1 82 ? 3.956 -2.377 -11.594 1.00 94.31 82 VAL A N 1
ATOM 628 C CA . VAL A 1 82 ? 2.618 -2.894 -11.257 1.00 94.31 82 VAL A CA 1
ATOM 629 C C . VAL A 1 82 ? 2.718 -4.159 -10.397 1.00 94.31 82 VAL A C 1
ATOM 631 O O . VAL A 1 82 ? 1.997 -4.298 -9.408 1.00 94.31 82 VAL A O 1
ATOM 634 N N . ALA A 1 83 ? 3.641 -5.073 -10.712 1.00 94.81 83 ALA A N 1
ATOM 635 C CA . ALA A 1 83 ? 3.867 -6.267 -9.899 1.00 94.81 83 ALA A CA 1
ATOM 636 C C . ALA A 1 83 ? 4.328 -5.920 -8.470 1.00 94.81 83 ALA A C 1
ATOM 638 O O . ALA A 1 83 ? 3.856 -6.533 -7.508 1.00 94.81 83 ALA A O 1
ATOM 639 N N . ILE A 1 84 ? 5.201 -4.917 -8.315 1.00 94.06 84 ILE A N 1
ATOM 640 C CA . ILE A 1 84 ? 5.622 -4.400 -7.004 1.00 94.06 84 ILE A CA 1
ATOM 641 C C . ILE A 1 84 ? 4.427 -3.809 -6.252 1.00 94.06 84 ILE A C 1
ATOM 643 O O . ILE A 1 84 ? 4.229 -4.139 -5.085 1.00 94.06 84 ILE A O 1
ATOM 647 N N . GLU A 1 85 ? 3.612 -2.976 -6.895 1.00 93.19 85 GLU A N 1
ATOM 648 C CA . GLU A 1 85 ? 2.431 -2.359 -6.281 1.00 93.19 85 GLU A CA 1
ATOM 649 C C . GLU A 1 85 ? 1.441 -3.410 -5.762 1.00 93.19 85 GLU A C 1
ATOM 651 O O . GLU A 1 85 ? 1.017 -3.360 -4.602 1.00 93.19 85 GLU A O 1
ATOM 656 N N . VAL A 1 86 ? 1.142 -4.423 -6.578 1.00 93.81 86 VAL A N 1
ATOM 657 C CA . VAL A 1 86 ? 0.293 -5.556 -6.183 1.00 93.81 86 VAL A CA 1
ATOM 658 C C . VAL A 1 86 ? 0.910 -6.321 -5.010 1.00 93.81 86 VAL A C 1
ATOM 660 O O . VAL A 1 86 ? 0.209 -6.640 -4.044 1.00 93.81 86 VAL A O 1
ATOM 663 N N . ALA A 1 87 ? 2.218 -6.587 -5.051 1.00 92.75 87 ALA A N 1
ATOM 664 C CA . ALA A 1 87 ? 2.919 -7.270 -3.968 1.00 92.75 87 ALA A CA 1
ATOM 665 C C . ALA A 1 87 ? 2.885 -6.464 -2.659 1.00 92.75 87 ALA A C 1
ATOM 667 O O . ALA A 1 87 ? 2.645 -7.039 -1.597 1.00 92.75 87 ALA A O 1
ATOM 668 N N . VAL A 1 88 ? 3.058 -5.140 -2.723 1.00 91.69 88 VAL A N 1
ATOM 669 C CA . VAL A 1 88 ? 2.966 -4.232 -1.569 1.00 91.69 88 VAL A CA 1
ATOM 670 C C . VAL A 1 88 ? 1.560 -4.263 -0.967 1.00 91.69 88 VAL A C 1
ATOM 672 O O . VAL A 1 88 ? 1.418 -4.467 0.242 1.00 91.69 88 VAL A O 1
ATOM 675 N N . VAL A 1 89 ? 0.513 -4.142 -1.791 1.00 91.81 89 VAL A N 1
ATOM 676 C CA . VAL A 1 89 ? -0.887 -4.226 -1.335 1.00 91.81 89 VAL A CA 1
ATOM 677 C C . VAL A 1 89 ? -1.169 -5.575 -0.668 1.00 91.81 89 VAL A C 1
ATOM 679 O O . VAL A 1 89 ? -1.757 -5.630 0.418 1.00 91.81 89 VAL A O 1
ATOM 682 N N . ALA A 1 90 ? -0.709 -6.674 -1.269 1.00 91.56 90 ALA A N 1
ATOM 683 C CA . ALA A 1 90 ? -0.872 -8.011 -0.707 1.00 91.56 90 ALA A CA 1
ATOM 684 C C . ALA A 1 90 ? -0.109 -8.185 0.620 1.00 91.56 90 ALA A C 1
ATOM 686 O O . ALA A 1 90 ? -0.656 -8.742 1.577 1.00 91.56 90 ALA A O 1
ATOM 687 N N . ALA A 1 91 ? 1.125 -7.680 0.703 1.00 89.88 91 ALA A N 1
ATOM 688 C CA . ALA A 1 91 ? 1.984 -7.788 1.880 1.00 89.88 91 ALA A CA 1
ATOM 689 C C . ALA A 1 91 ? 1.479 -6.959 3.070 1.00 89.88 91 ALA A C 1
ATOM 691 O O . ALA A 1 91 ? 1.650 -7.370 4.219 1.00 89.88 91 ALA A O 1
ATOM 692 N N . LEU A 1 92 ? 0.835 -5.816 2.817 1.00 87.06 92 LEU A N 1
ATOM 693 C CA . LEU A 1 92 ? 0.328 -4.925 3.866 1.00 87.06 92 LEU A CA 1
ATOM 694 C C . LEU A 1 92 ? -1.045 -5.337 4.41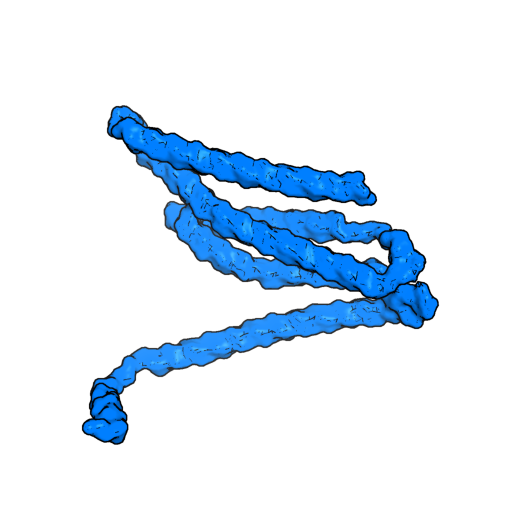1 1.00 87.06 92 LEU A C 1
ATOM 696 O O . LEU A 1 92 ? -1.387 -4.973 5.541 1.00 87.06 92 LEU A O 1
ATOM 700 N N . ARG A 1 93 ? -1.795 -6.171 3.679 1.00 88.00 93 ARG A N 1
ATOM 701 C CA . ARG A 1 93 ? -3.105 -6.698 4.102 1.00 88.00 93 ARG A CA 1
ATOM 702 C C . ARG A 1 93 ? -3.137 -7.194 5.559 1.00 88.00 93 ARG A C 1
ATOM 704 O O . ARG A 1 93 ? -4.047 -6.794 6.289 1.00 88.00 93 ARG A O 1
ATOM 711 N N . PRO A 1 94 ? -2.211 -8.050 6.040 1.00 85.75 94 PRO A N 1
ATOM 712 C CA . PRO A 1 94 ? -2.290 -8.586 7.398 1.00 85.75 94 PRO A CA 1
ATOM 713 C C . PRO A 1 94 ? -2.147 -7.500 8.469 1.00 85.75 94 PRO A C 1
ATOM 715 O O . PRO A 1 94 ? -2.790 -7.584 9.515 1.00 85.75 94 PRO A O 1
ATOM 718 N N . SER A 1 95 ? -1.327 -6.479 8.210 1.00 83.00 95 SER A N 1
ATOM 719 C CA . SER A 1 95 ? -1.110 -5.359 9.128 1.00 83.00 95 SER A CA 1
ATOM 720 C C . SER A 1 95 ? -2.367 -4.501 9.256 1.00 83.00 95 SER A C 1
ATOM 722 O O . SER A 1 95 ? -2.791 -4.210 10.375 1.00 83.00 95 SER A O 1
ATOM 724 N N . ILE A 1 96 ? -3.011 -4.186 8.126 1.00 80.38 96 ILE A N 1
ATOM 725 C CA . ILE A 1 96 ? -4.269 -3.425 8.090 1.00 80.38 96 ILE A CA 1
ATOM 726 C C . ILE A 1 96 ? -5.367 -4.180 8.852 1.00 80.38 96 ILE A C 1
ATOM 728 O O . ILE A 1 96 ? -6.011 -3.610 9.735 1.00 80.38 96 ILE A O 1
ATOM 732 N N . ARG A 1 97 ? -5.523 -5.489 8.596 1.00 84.00 97 ARG A N 1
ATOM 733 C CA . ARG A 1 97 ? -6.536 -6.317 9.276 1.00 84.00 97 ARG A CA 1
ATOM 734 C C . ARG A 1 97 ? -6.286 -6.442 10.776 1.00 84.00 97 ARG A C 1
ATOM 736 O O . ARG A 1 97 ? -7.242 -6.403 11.546 1.00 84.00 97 ARG A O 1
ATOM 743 N N . ARG A 1 98 ? -5.024 -6.580 11.203 1.00 85.44 98 ARG A N 1
ATOM 744 C CA . ARG A 1 98 ? -4.673 -6.695 12.629 1.00 85.44 98 ARG A CA 1
ATOM 745 C C . ARG A 1 98 ? -5.067 -5.441 13.404 1.00 85.44 98 ARG A C 1
ATOM 747 O O . ARG A 1 98 ? -5.645 -5.565 14.478 1.00 85.44 98 ARG A O 1
ATOM 754 N N . LEU A 1 99 ? -4.770 -4.260 12.862 1.00 81.25 99 LEU A N 1
ATOM 755 C CA . LEU A 1 99 ? -5.150 -2.994 13.489 1.00 81.25 99 LEU A CA 1
ATOM 756 C C . LEU A 1 99 ? -6.673 -2.834 13.496 1.00 81.25 99 LEU A C 1
ATOM 758 O O . LEU A 1 99 ? -7.254 -2.575 14.546 1.00 81.25 99 LEU A O 1
ATOM 762 N N . GLY A 1 100 ? -7.326 -3.081 12.357 1.00 83.12 100 GLY A N 1
ATOM 763 C CA . GLY A 1 100 ? -8.780 -2.978 12.237 1.00 83.12 100 GLY A CA 1
ATOM 764 C C . GLY A 1 100 ? -9.544 -3.874 13.215 1.00 83.12 100 GLY A C 1
ATOM 765 O O . GLY A 1 100 ? -10.567 -3.447 13.741 1.00 83.12 100 GLY A O 1
ATOM 766 N N . HIS A 1 101 ? -9.041 -5.079 13.508 1.00 85.88 101 HIS A N 1
ATOM 767 C CA . HIS A 1 101 ? -9.691 -6.011 14.435 1.00 85.88 101 HIS A CA 1
ATOM 768 C C . HIS A 1 101 ? -9.810 -5.464 15.858 1.00 85.88 101 HIS A C 1
ATOM 770 O O . HIS A 1 101 ? -10.891 -5.528 16.436 1.00 85.88 101 HIS A O 1
ATOM 776 N N . VAL A 1 102 ? -8.730 -4.884 16.388 1.00 85.00 102 VAL A N 1
ATOM 777 C CA . VAL A 1 102 ? -8.714 -4.311 17.744 1.00 85.00 102 VAL A CA 1
ATOM 778 C C . VAL A 1 102 ? -9.725 -3.167 17.841 1.00 85.00 102 VAL A C 1
ATOM 780 O O . VAL A 1 102 ? -10.580 -3.161 18.722 1.00 85.00 102 VAL A O 1
ATOM 783 N N . TYR A 1 103 ? -9.713 -2.252 16.868 1.00 81.19 103 TYR A N 1
ATOM 784 C CA . TYR A 1 103 ? -10.664 -1.138 16.846 1.00 81.19 103 TYR A CA 1
ATOM 785 C C . TYR A 1 103 ? -12.113 -1.590 16.647 1.00 81.19 103 TYR A C 1
ATOM 787 O O . TYR A 1 103 ? -13.027 -1.042 17.263 1.00 81.19 103 TYR A O 1
ATOM 795 N N . ALA A 1 104 ? -12.349 -2.582 15.787 1.00 85.38 104 ALA A N 1
ATOM 796 C CA . ALA A 1 104 ? -13.687 -3.104 15.549 1.00 85.38 104 ALA A CA 1
ATOM 797 C C . ALA A 1 104 ? -14.260 -3.788 16.798 1.00 85.38 104 ALA A C 1
ATOM 799 O O . ALA A 1 104 ? -15.459 -3.673 17.048 1.00 85.38 104 ALA A O 1
ATOM 800 N N . GLU A 1 105 ? -13.436 -4.471 17.593 1.00 86.75 105 GLU A N 1
ATOM 801 C CA . GLU A 1 105 ? -13.869 -5.061 18.863 1.00 86.75 105 GLU A CA 1
ATOM 802 C C . GLU A 1 105 ? -14.297 -3.997 19.877 1.00 86.75 105 GLU A C 1
ATOM 804 O O . GLU A 1 105 ? -15.342 -4.161 20.513 1.00 86.75 105 GLU A O 1
ATOM 809 N N . ASP A 1 106 ? -13.571 -2.883 19.964 1.00 84.44 106 ASP A N 1
ATOM 810 C CA . ASP A 1 106 ? -13.923 -1.768 20.849 1.00 84.44 106 ASP A CA 1
ATOM 811 C C . ASP A 1 106 ? -15.215 -1.068 20.403 1.00 84.44 106 ASP A C 1
ATOM 813 O O . ASP A 1 106 ? -16.138 -0.850 21.199 1.00 84.44 106 ASP A O 1
ATOM 817 N N . VAL A 1 107 ? -15.314 -0.762 19.107 1.00 83.12 107 VAL A N 1
ATOM 818 C CA . VAL A 1 107 ? -16.453 -0.053 18.506 1.00 83.12 107 VAL A CA 1
ATOM 819 C C . VAL A 1 107 ? -17.722 -0.909 18.525 1.00 83.12 107 VAL A C 1
ATOM 821 O O . VAL A 1 107 ? -18.795 -0.449 18.927 1.00 83.12 107 VAL A O 1
ATOM 824 N N . PHE A 1 108 ? -17.612 -2.179 18.135 1.00 83.88 108 PHE A N 1
ATOM 825 C CA . PHE A 1 108 ? -18.735 -3.112 18.044 1.00 83.88 108 PHE A CA 1
ATOM 826 C C . PHE A 1 108 ? -18.830 -4.043 19.256 1.00 83.88 108 PHE A C 1
ATOM 828 O O . PHE A 1 108 ? -19.456 -5.101 19.168 1.00 83.88 108 PHE A O 1
ATOM 835 N N . ARG A 1 109 ? -18.302 -3.642 20.422 1.00 84.12 109 ARG A N 1
ATOM 836 C CA . ARG A 1 109 ? -18.313 -4.453 21.658 1.00 84.12 109 ARG A CA 1
ATOM 837 C C . ARG A 1 109 ? -19.684 -5.032 22.016 1.00 84.12 109 ARG A C 1
ATOM 839 O O . ARG A 1 109 ? -19.784 -6.120 22.572 1.00 84.12 109 ARG A O 1
ATOM 846 N N . THR A 1 110 ? -20.753 -4.311 21.673 1.00 79.88 110 THR A N 1
ATOM 847 C CA . THR A 1 110 ? -22.142 -4.690 21.971 1.00 79.88 110 THR A CA 1
ATOM 848 C C . THR A 1 110 ? -22.789 -5.595 20.908 1.00 79.88 110 THR A C 1
ATOM 850 O O . THR A 1 110 ? -23.885 -6.111 21.141 1.00 79.88 110 THR A O 1
ATOM 853 N N . ASN A 1 111 ? -22.151 -5.779 19.748 1.00 79.31 111 ASN A N 1
ATOM 854 C CA . ASN A 1 111 ? -22.543 -6.713 18.691 1.00 79.31 111 ASN A CA 1
ATOM 855 C C . ASN A 1 111 ? -21.291 -7.241 17.963 1.00 79.31 111 ASN A C 1
ATOM 857 O O . ASN A 1 111 ? -20.939 -6.788 16.871 1.00 79.31 111 ASN A O 1
ATOM 861 N N . ARG A 1 112 ? -20.628 -8.227 18.580 1.00 83.25 112 ARG A N 1
ATOM 862 C CA . ARG A 1 112 ? -19.347 -8.783 18.109 1.00 83.25 112 ARG A CA 1
ATOM 863 C C . ARG A 1 112 ? -19.395 -9.382 16.696 1.00 83.25 112 ARG A C 1
ATOM 865 O O . ARG A 1 112 ? -18.351 -9.509 16.071 1.00 83.25 112 ARG A O 1
ATOM 872 N N . GLN A 1 113 ? -20.574 -9.724 16.169 1.00 85.19 113 GLN A N 1
ATOM 873 C CA . GLN A 1 113 ? -20.706 -10.264 14.808 1.00 85.19 113 GLN A CA 1
ATOM 874 C C . GLN A 1 113 ? -20.586 -9.186 13.716 1.00 85.19 113 GLN A C 1
ATOM 876 O O . GLN A 1 113 ? -20.237 -9.507 12.578 1.00 85.19 113 GLN A O 1
ATOM 881 N N . THR A 1 114 ? -20.860 -7.915 14.034 1.00 83.56 114 THR A N 1
ATOM 882 C CA . THR A 1 114 ? -20.825 -6.818 13.051 1.00 83.56 114 THR A CA 1
ATOM 883 C C . THR A 1 114 ? -19.400 -6.414 12.688 1.00 83.56 114 THR A C 1
ATOM 885 O O . THR A 1 114 ? -19.134 -6.150 11.518 1.00 83.56 114 THR A O 1
ATOM 888 N N . GLY A 1 115 ? -18.475 -6.422 13.654 1.00 85.44 115 GLY A N 1
ATOM 889 C CA . GLY A 1 115 ? -17.081 -6.016 13.444 1.00 85.44 115 GLY A CA 1
ATOM 890 C C . GLY A 1 115 ? -16.390 -6.766 12.297 1.00 85.44 115 GLY A C 1
ATOM 891 O O . GLY A 1 115 ? -15.950 -6.120 11.346 1.00 85.44 115 GLY A O 1
ATOM 892 N N . PRO A 1 116 ? -16.364 -8.113 12.300 1.00 87.25 116 PRO A N 1
ATOM 893 C CA . PRO A 1 116 ? -15.748 -8.886 11.221 1.00 87.25 116 PRO A CA 1
ATOM 894 C C . PRO A 1 116 ? -16.373 -8.638 9.840 1.00 87.25 116 PRO A C 1
ATOM 896 O O . PRO A 1 116 ? -15.654 -8.562 8.845 1.00 87.25 116 PRO A O 1
ATOM 899 N N . ARG A 1 117 ? -17.704 -8.478 9.762 1.00 87.06 117 ARG A N 1
ATOM 900 C CA . ARG A 1 117 ? -18.411 -8.199 8.496 1.00 87.06 117 ARG A CA 1
ATOM 901 C C . ARG A 1 117 ? -18.089 -6.804 7.964 1.00 87.06 117 ARG A C 1
ATOM 903 O O . ARG A 1 117 ? -17.865 -6.649 6.769 1.00 87.06 117 ARG A O 1
ATOM 910 N N . PHE A 1 118 ? -18.035 -5.812 8.852 1.00 86.00 118 PHE A N 1
ATOM 911 C CA . PHE A 1 118 ? -17.639 -4.451 8.506 1.00 86.00 118 PHE A CA 1
ATOM 912 C C . PHE A 1 118 ? -16.202 -4.407 7.974 1.00 86.00 118 PHE A C 1
ATOM 914 O O . PHE A 1 118 ? -15.965 -3.828 6.919 1.00 86.00 118 PHE A O 1
ATOM 921 N N . LEU A 1 119 ? -15.262 -5.081 8.646 1.00 86.69 119 LEU A N 1
ATOM 922 C CA . LEU A 1 119 ? -13.873 -5.164 8.186 1.00 86.69 119 LEU A CA 1
ATOM 923 C C . LEU A 1 119 ? -13.748 -5.862 6.826 1.00 86.69 119 LEU A C 1
ATOM 925 O O . LEU A 1 119 ? -12.961 -5.425 5.998 1.00 86.69 119 LEU A O 1
ATOM 929 N N . ALA A 1 120 ? -14.540 -6.906 6.562 1.00 88.00 120 ALA A N 1
ATOM 930 C CA . ALA A 1 120 ? -14.551 -7.559 5.253 1.00 88.00 120 ALA A CA 1
ATOM 931 C C . ALA A 1 120 ? -15.073 -6.636 4.137 1.00 88.00 120 ALA A C 1
ATOM 933 O O . ALA A 1 120 ? -14.500 -6.609 3.050 1.00 88.00 120 ALA A O 1
ATOM 934 N N . LEU A 1 121 ? -16.133 -5.862 4.401 1.00 86.81 121 LEU A N 1
ATOM 935 C CA . LEU A 1 121 ? -16.647 -4.868 3.453 1.00 86.81 121 LEU A CA 1
ATOM 936 C C . LEU A 1 121 ? -15.604 -3.774 3.182 1.00 86.81 121 LEU A C 1
ATOM 938 O O . LEU A 1 121 ? -15.390 -3.384 2.036 1.00 86.81 121 LEU A O 1
ATOM 942 N N . LEU A 1 122 ? -14.938 -3.312 4.241 1.00 86.19 122 LEU A N 1
ATOM 943 C CA . LEU A 1 122 ? -13.876 -2.323 4.150 1.00 86.19 122 LEU A CA 1
ATOM 944 C C . LEU A 1 122 ? -12.698 -2.857 3.322 1.00 86.19 122 LEU A C 1
ATOM 946 O O . LEU A 1 122 ? -12.258 -2.167 2.410 1.00 86.19 122 LEU A O 1
ATOM 950 N N . ASP A 1 123 ? -12.255 -4.098 3.558 1.00 88.75 123 ASP A N 1
ATOM 951 C CA . ASP A 1 123 ? -11.210 -4.758 2.760 1.00 88.75 123 ASP A CA 1
ATOM 952 C C . ASP A 1 123 ? -11.558 -4.722 1.256 1.00 88.75 123 ASP A C 1
ATOM 954 O O . ASP A 1 123 ? -10.717 -4.351 0.438 1.00 88.75 123 ASP A O 1
ATOM 958 N N . VAL A 1 124 ? -12.803 -5.050 0.878 1.00 85.88 124 VAL A N 1
ATOM 959 C CA . VAL A 1 124 ? -13.259 -4.994 -0.526 1.00 85.88 124 VAL A CA 1
ATOM 960 C C . VAL A 1 124 ? -13.171 -3.574 -1.087 1.00 85.88 124 VAL A C 1
ATOM 962 O O . VAL A 1 124 ? -12.653 -3.388 -2.188 1.00 85.88 124 VAL A O 1
ATOM 965 N N . ALA A 1 125 ? -13.630 -2.569 -0.338 1.00 87.06 125 ALA A N 1
ATOM 966 C CA . ALA A 1 125 ? -13.557 -1.174 -0.766 1.00 87.06 125 ALA A CA 1
ATOM 967 C C . ALA A 1 125 ? -12.103 -0.714 -0.979 1.00 87.06 125 ALA A C 1
ATOM 969 O O . ALA A 1 125 ? -11.799 -0.097 -1.998 1.00 87.06 125 ALA A O 1
ATOM 970 N N . TYR A 1 126 ? -11.193 -1.075 -0.069 1.00 88.44 126 TYR A N 1
ATOM 971 C CA . TYR A 1 126 ? -9.761 -0.808 -0.223 1.00 88.44 126 TYR A CA 1
ATOM 972 C C . TYR A 1 126 ? -9.202 -1.426 -1.507 1.00 88.44 126 TYR A C 1
ATOM 974 O O . TYR A 1 126 ? -8.506 -0.745 -2.258 1.00 88.44 126 TYR A O 1
ATOM 982 N N . TYR A 1 127 ? -9.526 -2.691 -1.791 1.00 89.38 127 TYR A N 1
ATOM 983 C CA . TYR A 1 127 ? -9.058 -3.346 -3.013 1.00 89.38 127 TYR A CA 1
ATOM 984 C C . TYR A 1 1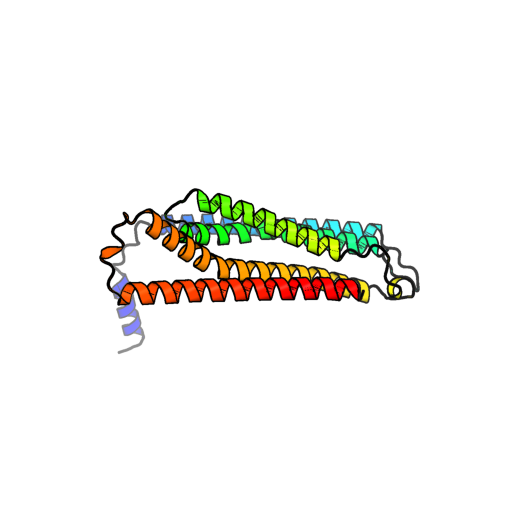27 ? -9.581 -2.676 -4.277 1.00 89.38 127 TYR A C 1
ATOM 986 O O . TYR A 1 127 ? -8.806 -2.490 -5.210 1.00 89.38 127 TYR A O 1
ATOM 994 N N . LEU A 1 128 ? -10.853 -2.277 -4.307 1.00 88.75 128 LEU A N 1
ATOM 995 C CA . LEU A 1 128 ? -11.414 -1.558 -5.451 1.00 88.75 128 LEU A CA 1
ATOM 996 C C . LEU A 1 128 ? -10.690 -0.231 -5.691 1.00 88.75 128 LEU A C 1
ATOM 998 O O . LEU A 1 128 ? -10.362 0.083 -6.833 1.00 88.75 128 LEU A O 1
ATOM 1002 N N . VAL A 1 129 ? -10.382 0.513 -4.624 1.00 88.38 129 VAL A N 1
ATOM 1003 C CA . VAL A 1 129 ? -9.632 1.770 -4.734 1.00 88.38 129 VAL A CA 1
ATOM 1004 C C . VAL A 1 129 ? -8.205 1.528 -5.229 1.00 88.38 129 VAL A C 1
ATOM 1006 O O . VAL A 1 129 ? -7.761 2.234 -6.130 1.00 88.38 129 VAL A O 1
ATOM 1009 N N . PHE A 1 130 ? -7.494 0.521 -4.712 1.00 90.94 130 PHE A N 1
ATOM 1010 C CA . PHE A 1 130 ? -6.134 0.222 -5.175 1.00 90.94 130 PHE A CA 1
ATOM 1011 C C . PHE A 1 130 ? -6.098 -0.283 -6.614 1.00 90.94 130 PHE A C 1
ATOM 1013 O O . PHE A 1 130 ? -5.276 0.185 -7.393 1.00 90.94 130 PHE A O 1
ATOM 1020 N N . ILE A 1 131 ? -7.000 -1.190 -6.994 1.00 89.31 131 ILE A N 1
ATOM 1021 C CA . ILE A 1 131 ? -7.098 -1.676 -8.376 1.00 89.31 131 ILE A CA 1
ATOM 1022 C C . ILE A 1 131 ? -7.419 -0.514 -9.316 1.00 89.31 131 ILE A C 1
ATOM 1024 O O . ILE A 1 131 ? -6.781 -0.390 -10.361 1.00 89.31 131 ILE A O 1
ATOM 1028 N N . GLY A 1 132 ? -8.364 0.354 -8.940 1.00 88.94 132 GLY A N 1
ATOM 1029 C CA . GLY A 1 132 ? -8.705 1.548 -9.708 1.00 88.94 132 GLY A CA 1
ATOM 1030 C C . GLY A 1 132 ? -7.518 2.499 -9.858 1.00 88.94 132 GLY A C 1
ATOM 1031 O O . GLY A 1 132 ? -7.221 2.921 -10.970 1.00 88.94 132 GLY A O 1
ATOM 1032 N N . TYR A 1 133 ? -6.798 2.774 -8.767 1.00 91.25 133 TYR A N 1
ATOM 1033 C CA . TYR A 1 133 ? -5.601 3.617 -8.775 1.00 91.25 133 TYR A CA 1
ATOM 1034 C C . TYR A 1 133 ? -4.506 3.067 -9.695 1.00 91.25 133 TYR A C 1
ATOM 1036 O O . TYR A 1 133 ? -4.008 3.798 -10.548 1.00 91.25 133 TYR A O 1
ATOM 1044 N N . ILE A 1 134 ? -4.166 1.780 -9.550 1.00 90.50 134 ILE A N 1
ATOM 1045 C CA . ILE A 1 134 ? -3.151 1.114 -10.376 1.00 90.50 134 ILE A CA 1
ATOM 1046 C C . ILE A 1 134 ? -3.574 1.182 -11.847 1.00 90.50 134 ILE A C 1
ATOM 1048 O O . ILE A 1 134 ? -2.813 1.648 -12.688 1.00 90.50 134 ILE A O 1
ATOM 1052 N N . SER A 1 135 ? -4.817 0.798 -12.154 1.00 88.44 135 SER A N 1
ATOM 1053 C CA . SER A 1 135 ? -5.328 0.759 -13.532 1.00 88.44 135 SER A CA 1
ATOM 1054 C C . SER A 1 135 ? -5.344 2.138 -14.192 1.00 88.44 135 SER A C 1
ATOM 1056 O O . SER A 1 135 ? -4.976 2.259 -15.354 1.00 88.44 135 SER A O 1
ATOM 1058 N N . ALA A 1 136 ? -5.721 3.185 -13.452 1.00 87.56 136 ALA A N 1
ATOM 1059 C CA . ALA A 1 136 ? -5.773 4.557 -13.958 1.00 87.56 136 ALA A CA 1
ATOM 1060 C C . ALA A 1 136 ? -4.389 5.151 -14.271 1.00 87.56 136 ALA A C 1
ATOM 1062 O O . ALA A 1 136 ? -4.300 6.181 -14.934 1.00 87.56 136 ALA A O 1
ATOM 1063 N N . ARG A 1 137 ? -3.307 4.541 -13.772 1.00 89.50 137 ARG A N 1
ATOM 1064 C CA . ARG A 1 137 ? -1.934 5.043 -13.922 1.00 89.50 137 ARG A CA 1
ATOM 1065 C C . ARG A 1 137 ? -1.098 4.238 -14.911 1.00 89.50 137 ARG A C 1
ATOM 1067 O O . ARG A 1 137 ? 0.039 4.626 -15.157 1.00 89.50 137 ARG A O 1
ATOM 1074 N N . ILE A 1 138 ? -1.625 3.146 -15.468 1.00 87.88 138 ILE A N 1
ATOM 1075 C CA . ILE A 1 138 ? -0.942 2.377 -16.512 1.00 87.88 138 ILE A CA 1
ATOM 1076 C C . ILE A 1 138 ? -1.049 3.158 -17.832 1.00 87.88 138 ILE A C 1
ATOM 1078 O O . ILE A 1 138 ? -2.153 3.293 -18.359 1.00 87.88 138 ILE A O 1
ATOM 1082 N N . PRO A 1 139 ? 0.061 3.662 -18.401 1.00 84.50 139 PRO A N 1
ATOM 1083 C CA . PRO A 1 139 ? 0.024 4.279 -19.716 1.00 84.50 139 PRO A CA 1
ATOM 1084 C C . PRO A 1 139 ? -0.146 3.192 -20.784 1.00 84.50 139 PRO A C 1
ATOM 1086 O O . PRO A 1 139 ? 0.581 2.197 -20.808 1.00 84.50 139 PRO A O 1
ATOM 1089 N N . PHE A 1 140 ? -1.114 3.380 -21.681 1.00 81.56 140 PHE A N 1
ATOM 1090 C CA . PHE A 1 140 ? -1.346 2.474 -22.815 1.00 81.56 140 PHE A CA 1
ATOM 1091 C C . PHE A 1 140 ? -0.463 2.796 -24.023 1.00 81.56 140 PHE A C 1
ATOM 1093 O O . PHE A 1 140 ? -0.241 1.940 -24.878 1.00 81.56 140 PHE A O 1
ATOM 1100 N N . VAL A 1 141 ? 0.046 4.025 -24.087 1.00 80.00 141 VAL A N 1
ATOM 1101 C CA . VAL A 1 141 ? 0.949 4.509 -25.129 1.00 80.00 141 VAL A CA 1
ATOM 1102 C C . VAL A 1 141 ? 2.181 5.081 -24.430 1.00 80.00 141 VAL A C 1
ATOM 1104 O O . VAL A 1 141 ? 2.022 5.788 -23.436 1.00 80.00 141 VAL A O 1
ATOM 1107 N N . PRO A 1 142 ? 3.405 4.776 -24.896 1.00 72.38 142 PRO A N 1
ATOM 1108 C CA . PRO A 1 142 ? 4.598 5.402 -24.348 1.00 72.38 142 PRO A CA 1
ATOM 1109 C C . PRO A 1 142 ? 4.549 6.912 -24.593 1.00 72.38 142 PRO A C 1
ATOM 1111 O O . PRO A 1 142 ? 4.303 7.349 -25.721 1.00 72.38 142 PRO A O 1
ATOM 1114 N N . ASP A 1 143 ? 4.805 7.697 -23.546 1.00 67.88 143 ASP A N 1
ATOM 1115 C CA . ASP A 1 143 ? 4.911 9.151 -23.655 1.00 67.88 143 ASP A CA 1
ATOM 1116 C C . ASP A 1 143 ? 5.925 9.539 -24.735 1.00 67.88 143 ASP A C 1
ATOM 1118 O O . ASP A 1 143 ? 6.925 8.852 -24.961 1.00 67.88 143 ASP A O 1
ATOM 1122 N N . HIS A 1 144 ? 5.697 10.673 -25.398 1.00 59.94 144 HIS A N 1
ATOM 1123 C CA . HIS A 1 144 ? 6.531 11.143 -26.514 1.00 59.94 144 HIS A CA 1
ATOM 1124 C C . HIS A 1 144 ? 8.000 11.317 -26.097 1.00 59.94 144 HIS A C 1
ATOM 1126 O O . HIS A 1 144 ? 8.915 11.106 -26.889 1.00 59.94 144 HIS A O 1
ATOM 1132 N N . VAL A 1 145 ? 8.224 11.616 -24.814 1.00 57.53 145 VAL A N 1
ATOM 1133 C CA . VAL A 1 145 ? 9.548 11.692 -24.190 1.00 57.53 145 VAL A CA 1
ATOM 1134 C C . VAL A 1 145 ? 10.284 10.348 -24.298 1.00 57.53 145 VAL A C 1
ATOM 1136 O O . VAL A 1 145 ? 11.487 10.329 -24.503 1.00 57.53 145 VAL A O 1
ATOM 1139 N N . TRP A 1 146 ? 9.586 9.213 -24.258 1.00 61.31 146 TRP A N 1
ATOM 1140 C CA . TRP A 1 146 ? 10.183 7.872 -24.198 1.00 61.31 146 TRP A CA 1
ATOM 1141 C C . TRP A 1 146 ? 10.555 7.340 -25.587 1.00 61.31 146 TRP A C 1
ATOM 1143 O O . TRP A 1 146 ? 11.422 6.479 -25.707 1.00 61.31 146 TRP A O 1
ATOM 1153 N N . GLN A 1 147 ? 9.928 7.871 -26.641 1.00 56.06 147 GLN A N 1
ATOM 1154 C CA . GLN A 1 147 ? 10.236 7.521 -28.032 1.00 56.06 147 GLN A CA 1
ATOM 1155 C C . GLN A 1 147 ? 11.499 8.223 -28.559 1.00 56.06 147 GLN A C 1
ATOM 1157 O O . GLN A 1 147 ? 12.130 7.714 -29.481 1.00 56.06 147 GLN A O 1
ATOM 1162 N N . PHE A 1 148 ? 11.893 9.360 -27.967 1.00 51.31 148 PHE A N 1
ATOM 1163 C CA . PHE A 1 148 ? 12.958 10.231 -28.491 1.00 51.31 148 PHE A CA 1
ATOM 1164 C C . PHE A 1 148 ? 14.080 10.538 -27.483 1.00 51.31 148 PHE A C 1
ATOM 1166 O O . PHE A 1 148 ? 14.710 11.592 -27.558 1.00 51.31 148 PHE A O 1
ATOM 1173 N N . GLY A 1 149 ? 14.364 9.622 -26.551 1.00 49.34 149 GLY A N 1
ATOM 1174 C CA . GLY A 1 149 ? 15.558 9.714 -25.696 1.00 49.34 149 GLY A CA 1
ATOM 1175 C C . GLY A 1 149 ? 15.327 10.136 -24.243 1.00 49.34 149 GLY A C 1
ATOM 1176 O O . GLY A 1 149 ? 16.295 10.411 -23.535 1.00 49.34 149 GLY A O 1
ATOM 1177 N N . GLY A 1 150 ? 14.083 10.136 -23.765 1.00 56.53 150 GLY A N 1
ATOM 1178 C CA . GLY A 1 150 ? 13.752 10.076 -22.341 1.00 56.53 150 GLY A CA 1
ATOM 1179 C C . GLY A 1 150 ? 14.362 8.818 -21.752 1.00 56.53 150 GLY A C 1
ATOM 1180 O O . GLY A 1 150 ? 13.867 7.709 -21.957 1.00 56.53 150 GLY A O 1
ATOM 1181 N N . GLY A 1 151 ? 15.522 8.979 -21.129 1.00 68.94 151 GLY A N 1
ATOM 1182 C CA . GLY A 1 151 ? 16.332 7.857 -20.695 1.00 68.94 151 GLY A CA 1
ATOM 1183 C C . GLY A 1 151 ? 15.670 7.057 -19.573 1.00 68.94 151 GLY A C 1
ATOM 1184 O O . GLY A 1 151 ? 14.680 7.453 -18.960 1.00 68.94 151 GLY A O 1
ATOM 1185 N N . PHE A 1 152 ? 16.322 5.952 -19.220 1.00 74.75 152 PHE A N 1
ATOM 1186 C CA . PHE A 1 152 ? 16.036 5.158 -18.023 1.00 74.75 152 PHE A CA 1
ATOM 1187 C C . PHE A 1 152 ? 15.742 5.978 -16.734 1.00 74.75 152 PHE A C 1
ATOM 1189 O O . PHE A 1 152 ? 14.884 5.550 -15.960 1.00 74.75 152 PHE A O 1
ATOM 1196 N N . PRO A 1 153 ? 16.353 7.160 -16.479 1.00 80.69 153 PRO A N 1
ATOM 1197 C CA . PRO A 1 153 ? 16.012 7.984 -15.314 1.00 80.69 153 PRO A CA 1
ATOM 1198 C C . PRO A 1 153 ? 14.554 8.468 -15.251 1.00 80.69 153 PRO A C 1
ATOM 1200 O O . PRO A 1 153 ? 13.969 8.463 -14.167 1.00 80.69 153 PRO A O 1
ATOM 1203 N N . ASP A 1 154 ? 13.947 8.851 -16.377 1.00 79.69 154 ASP A N 1
ATOM 1204 C CA . ASP A 1 154 ? 12.555 9.330 -16.392 1.00 79.69 154 ASP A CA 1
ATOM 1205 C C . ASP A 1 154 ? 1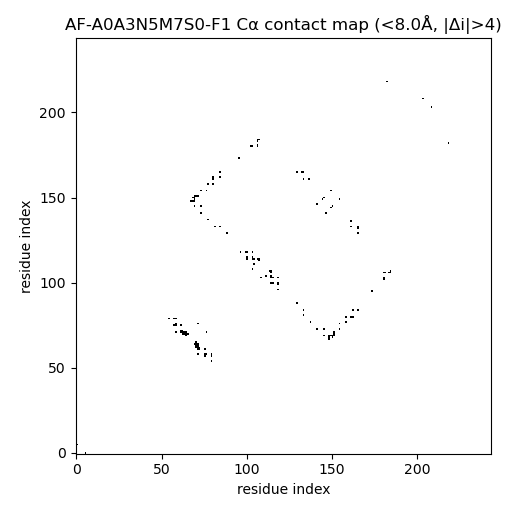1.579 8.186 -16.110 1.00 79.69 154 ASP A C 1
ATOM 1207 O O . ASP A 1 154 ? 10.616 8.338 -15.358 1.00 79.69 154 ASP A O 1
ATOM 1211 N N . LEU A 1 155 ? 11.893 6.999 -16.629 1.00 78.25 155 LEU A N 1
ATOM 1212 C CA . LEU A 1 155 ? 11.166 5.764 -16.361 1.00 78.25 155 LEU A CA 1
ATOM 1213 C C . LEU A 1 155 ? 11.192 5.409 -14.864 1.00 78.25 155 LEU A C 1
ATOM 1215 O O . LEU A 1 155 ? 10.154 5.101 -14.272 1.00 78.25 155 LEU A O 1
ATOM 1219 N N . LEU A 1 156 ? 12.368 5.510 -14.230 1.00 83.19 156 LEU A N 1
ATOM 1220 C CA . LEU A 1 156 ? 12.517 5.317 -12.786 1.00 83.19 156 LEU A CA 1
ATOM 1221 C C . LEU A 1 156 ? 11.740 6.364 -11.985 1.00 83.19 156 LEU A C 1
ATOM 1223 O O . LEU A 1 156 ? 11.107 6.019 -10.986 1.00 83.19 156 LEU A O 1
ATOM 1227 N N . ARG A 1 157 ? 11.753 7.630 -12.418 1.00 86.44 157 ARG A N 1
ATOM 1228 C CA . ARG A 1 157 ? 11.000 8.712 -11.770 1.00 86.44 157 ARG A CA 1
ATOM 1229 C C . ARG A 1 157 ? 9.495 8.454 -11.824 1.00 86.44 157 ARG A C 1
ATOM 1231 O O . ARG A 1 157 ? 8.826 8.596 -10.800 1.00 86.44 157 ARG A O 1
ATOM 1238 N N . SER A 1 158 ? 8.974 8.046 -12.978 1.00 84.56 158 SER A N 1
ATOM 1239 C CA . SER A 1 158 ? 7.560 7.694 -13.145 1.00 84.56 158 SER A CA 1
ATOM 1240 C C . SER A 1 158 ? 7.172 6.492 -12.286 1.00 84.56 158 SER A C 1
ATOM 1242 O O . SER A 1 158 ? 6.183 6.565 -11.554 1.00 84.56 158 SER A O 1
ATOM 1244 N N . GLY A 1 159 ? 7.989 5.433 -12.275 1.00 87.56 159 GLY A N 1
ATOM 1245 C CA . GLY A 1 159 ? 7.772 4.277 -11.400 1.00 87.56 159 GLY A CA 1
ATOM 1246 C C . GLY A 1 159 ? 7.781 4.649 -9.912 1.00 87.56 159 GLY A C 1
ATOM 1247 O O . GLY A 1 159 ? 6.889 4.249 -9.164 1.00 87.56 159 GLY A O 1
ATOM 1248 N N . ALA A 1 160 ? 8.732 5.484 -9.484 1.00 89.44 160 ALA A N 1
ATOM 1249 C CA . ALA A 1 160 ? 8.791 5.989 -8.114 1.00 89.44 160 ALA A CA 1
ATOM 1250 C C . ALA A 1 160 ? 7.559 6.835 -7.751 1.00 89.44 160 ALA A C 1
ATOM 1252 O O . ALA A 1 160 ? 7.053 6.726 -6.634 1.00 89.44 160 ALA A O 1
ATOM 1253 N N . ALA A 1 161 ? 7.047 7.643 -8.683 1.00 87.94 161 ALA A N 1
ATOM 1254 C CA . ALA A 1 161 ? 5.835 8.431 -8.477 1.00 87.94 161 ALA A CA 1
ATOM 1255 C C . ALA A 1 161 ? 4.577 7.556 -8.342 1.00 87.94 161 ALA A C 1
ATOM 1257 O O . ALA A 1 161 ? 3.719 7.868 -7.517 1.00 87.94 161 ALA A O 1
ATOM 1258 N N . MET A 1 162 ? 4.469 6.462 -9.106 1.00 90.94 162 MET A N 1
ATOM 1259 C CA . MET A 1 162 ? 3.374 5.488 -8.976 1.00 90.94 162 MET A CA 1
ATOM 1260 C C . MET A 1 162 ? 3.401 4.814 -7.598 1.00 90.94 162 MET A C 1
ATOM 1262 O O . MET A 1 162 ? 2.449 4.948 -6.828 1.00 90.94 162 MET A O 1
ATOM 1266 N N . ILE A 1 163 ? 4.550 4.239 -7.218 1.00 90.12 163 ILE A N 1
ATOM 1267 C CA . ILE A 1 163 ? 4.726 3.586 -5.911 1.00 90.12 163 ILE A CA 1
ATOM 1268 C C . ILE A 1 163 ? 4.478 4.579 -4.766 1.00 90.12 163 ILE A C 1
ATOM 1270 O O . ILE A 1 163 ? 3.760 4.274 -3.811 1.00 90.12 163 ILE A O 1
ATOM 1274 N N . GLY A 1 164 ? 5.054 5.780 -4.853 1.00 88.19 164 GLY A N 1
ATOM 1275 C CA . GLY A 1 164 ? 4.881 6.830 -3.851 1.00 88.19 164 GLY A CA 1
ATOM 1276 C C . GLY A 1 164 ? 3.424 7.268 -3.710 1.00 88.19 164 GLY A C 1
ATOM 1277 O O . GLY A 1 164 ? 2.928 7.402 -2.591 1.00 88.19 164 GLY A O 1
ATOM 1278 N N . GLY A 1 165 ? 2.714 7.433 -4.827 1.00 87.69 165 GLY A N 1
ATOM 1279 C CA . GLY A 1 165 ? 1.298 7.781 -4.823 1.00 87.69 165 GLY A CA 1
ATOM 1280 C C . GLY A 1 165 ? 0.406 6.665 -4.272 1.00 87.69 165 GLY A C 1
ATOM 1281 O O . GLY A 1 165 ? -0.499 6.961 -3.491 1.00 87.69 165 GLY A O 1
ATOM 1282 N N . LEU A 1 166 ? 0.698 5.393 -4.567 1.00 92.38 166 LEU A N 1
ATOM 1283 C CA . LEU A 1 166 ? 0.003 4.247 -3.970 1.00 92.38 166 LEU A CA 1
ATOM 1284 C C . LEU A 1 166 ? 0.188 4.210 -2.447 1.00 92.38 166 LEU A C 1
ATOM 1286 O O . LEU A 1 166 ? -0.781 4.034 -1.704 1.00 92.38 166 LEU A O 1
ATOM 1290 N N . LEU A 1 167 ? 1.424 4.387 -1.971 1.00 90.44 167 LEU A N 1
ATOM 1291 C CA . LEU A 1 167 ? 1.731 4.411 -0.539 1.00 90.44 167 LEU A CA 1
ATOM 1292 C C . LEU A 1 167 ? 1.045 5.586 0.164 1.00 90.44 167 LEU A C 1
ATOM 1294 O O . LEU A 1 167 ? 0.491 5.410 1.252 1.00 90.44 167 LEU A O 1
ATOM 1298 N N . LEU A 1 168 ? 1.028 6.763 -0.466 1.00 88.81 168 LEU A N 1
ATOM 1299 C CA . LEU A 1 168 ? 0.329 7.938 0.049 1.00 88.81 168 LEU A CA 1
ATOM 1300 C C . LEU A 1 168 ? -1.185 7.702 0.124 1.00 88.81 168 LEU A C 1
ATOM 1302 O O . LEU A 1 168 ? -1.793 7.970 1.160 1.00 88.81 168 LEU A O 1
ATOM 1306 N N . LEU A 1 169 ? -1.785 7.155 -0.937 1.00 89.00 169 LEU A N 1
ATOM 1307 C CA . LEU A 1 169 ? -3.202 6.797 -0.979 1.00 89.00 169 LEU A CA 1
ATOM 1308 C C . LEU A 1 169 ? -3.547 5.788 0.121 1.00 89.00 169 LEU A C 1
ATOM 1310 O O . LEU A 1 169 ? -4.522 5.970 0.850 1.00 89.00 169 LEU A O 1
ATOM 1314 N N . MET A 1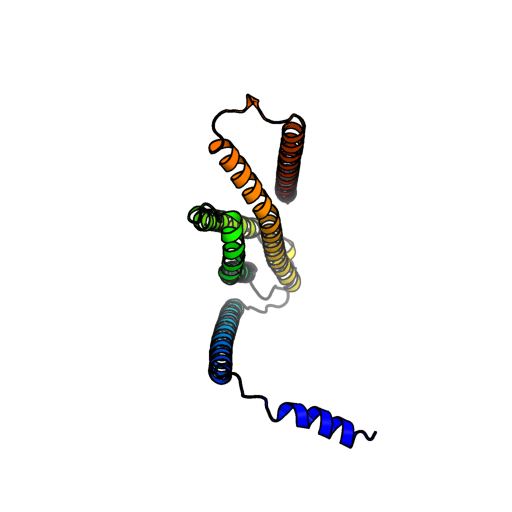 170 ? -2.727 4.749 0.280 1.00 89.50 170 MET A N 1
ATOM 1315 C CA . MET A 1 170 ? -2.908 3.742 1.321 1.00 89.50 170 MET A CA 1
ATOM 1316 C C . MET A 1 170 ? -2.830 4.353 2.723 1.00 89.50 170 MET A C 1
ATOM 1318 O O . MET A 1 170 ? -3.716 4.104 3.545 1.00 89.50 170 MET A O 1
ATOM 1322 N N . GLY A 1 171 ? -1.806 5.168 2.992 1.00 86.81 171 GLY A N 1
ATOM 1323 C CA . GLY A 1 171 ? -1.651 5.874 4.264 1.00 86.81 171 GLY A CA 1
ATOM 1324 C C . GLY A 1 171 ? -2.823 6.814 4.550 1.00 86.81 171 GLY A C 1
ATOM 1325 O O . GLY A 1 171 ? -3.362 6.802 5.656 1.00 86.81 171 GLY A O 1
ATOM 1326 N N . GLY A 1 172 ? -3.277 7.558 3.539 1.00 86.19 172 GLY A N 1
ATOM 1327 C CA . GLY A 1 172 ? -4.422 8.464 3.629 1.00 86.19 172 GLY A CA 1
ATOM 1328 C C . GLY A 1 172 ? -5.732 7.738 3.932 1.00 86.19 172 GLY A C 1
ATOM 1329 O O . GLY A 1 172 ? -6.431 8.097 4.879 1.00 86.19 172 GLY A O 1
ATOM 1330 N N . LEU A 1 173 ? -6.040 6.664 3.198 1.00 87.44 173 LEU A N 1
ATOM 1331 C CA . LEU A 1 173 ? -7.213 5.828 3.473 1.00 87.44 173 LEU A CA 1
ATOM 1332 C C . LEU A 1 173 ? -7.152 5.224 4.879 1.00 87.44 173 LEU A C 1
ATOM 1334 O O . LEU A 1 173 ? -8.169 5.137 5.569 1.00 87.44 173 LEU A O 1
ATOM 1338 N N . HIS A 1 174 ? -5.970 4.785 5.318 1.00 85.88 174 HIS A N 1
ATOM 1339 C CA . HIS A 1 174 ? -5.788 4.233 6.658 1.00 85.88 174 HIS A CA 1
ATOM 1340 C C . HIS A 1 174 ? -6.022 5.278 7.753 1.00 85.88 174 HIS A C 1
ATOM 1342 O O . HIS A 1 174 ? -6.779 5.017 8.689 1.00 85.88 174 HIS A O 1
ATOM 1348 N N . ALA A 1 175 ? -5.457 6.477 7.603 1.00 83.88 175 ALA A N 1
ATOM 1349 C CA . ALA A 1 175 ? -5.705 7.595 8.509 1.00 83.88 175 ALA A CA 1
ATOM 1350 C C . ALA A 1 175 ? -7.198 7.961 8.557 1.00 83.88 175 ALA A C 1
ATOM 1352 O O . ALA A 1 175 ? -7.757 8.131 9.642 1.00 83.88 175 ALA A O 1
ATOM 1353 N N . LEU A 1 176 ? -7.868 7.993 7.399 1.00 84.94 176 LEU A N 1
ATOM 1354 C CA . LEU A 1 176 ? -9.309 8.226 7.310 1.00 84.94 176 LEU A CA 1
ATOM 1355 C C . LEU A 1 176 ? -10.108 7.144 8.047 1.00 84.94 176 LEU A C 1
ATOM 1357 O O . LEU A 1 176 ? -11.029 7.463 8.792 1.00 84.94 176 LEU A O 1
ATOM 1361 N N . THR A 1 177 ? -9.745 5.872 7.892 1.00 84.25 177 THR A N 1
ATOM 1362 C CA . THR A 1 177 ? -10.412 4.763 8.590 1.00 84.25 177 THR A CA 1
ATOM 1363 C C . THR A 1 177 ? -10.269 4.883 10.105 1.00 84.25 177 THR A C 1
ATOM 1365 O O . THR A 1 177 ? -11.268 4.776 10.821 1.00 84.25 177 THR A O 1
ATOM 1368 N N . ILE A 1 178 ? -9.054 5.148 10.601 1.00 82.56 178 ILE A N 1
ATOM 1369 C CA . ILE A 1 178 ? -8.803 5.376 12.034 1.00 82.56 178 ILE A CA 1
ATOM 1370 C C . ILE A 1 178 ? -9.649 6.549 12.538 1.00 82.56 178 ILE A C 1
ATOM 1372 O O . ILE A 1 178 ? -10.230 6.468 13.619 1.00 82.56 178 ILE A O 1
ATOM 1376 N N . PHE A 1 179 ? -9.763 7.612 11.742 1.00 82.81 179 PHE A N 1
ATOM 1377 C CA . PHE A 1 179 ? -10.574 8.774 12.082 1.00 82.81 179 PHE A CA 1
ATOM 1378 C C . PHE A 1 179 ? -12.080 8.466 12.104 1.00 82.81 179 PHE A C 1
ATOM 1380 O O . PHE A 1 179 ? -12.763 8.907 13.020 1.00 82.81 179 PHE A O 1
ATOM 1387 N N . VAL A 1 180 ? -12.609 7.700 11.143 1.00 81.00 180 VAL A N 1
ATOM 1388 C CA . VAL A 1 180 ? -14.055 7.435 10.967 1.00 81.00 180 VAL A CA 1
ATOM 1389 C C . VAL A 1 180 ? -14.610 6.400 11.955 1.00 81.00 180 VAL A C 1
ATOM 1391 O O . VAL A 1 180 ? -15.783 6.476 12.340 1.00 81.00 180 VAL A O 1
ATOM 1394 N N . LEU A 1 181 ? -13.796 5.434 12.384 1.00 82.12 181 LEU A N 1
ATOM 1395 C CA . LEU A 1 181 ? -14.220 4.327 13.255 1.00 82.12 181 LEU A CA 1
ATOM 1396 C C . LEU A 1 181 ? -14.860 4.774 14.592 1.00 82.12 181 LEU A C 1
ATOM 1398 O O . LEU A 1 181 ? -15.951 4.295 14.923 1.00 82.12 181 LEU A O 1
ATOM 1402 N N . PRO A 1 182 ? -14.276 5.719 15.356 1.00 80.50 182 PRO A N 1
ATOM 1403 C CA . PRO A 1 182 ? -14.902 6.247 16.569 1.00 80.50 182 PRO A CA 1
ATOM 1404 C C . PRO A 1 182 ? -16.290 6.846 16.316 1.00 80.50 182 PRO A C 1
ATOM 1406 O O . PRO A 1 182 ? -17.222 6.619 17.091 1.00 80.50 182 PRO A O 1
ATOM 1409 N N . PHE A 1 183 ? -16.462 7.570 15.205 1.00 81.94 183 PHE A N 1
ATOM 1410 C CA . PHE A 1 183 ? -17.743 8.187 14.854 1.00 81.94 183 PHE A CA 1
ATOM 1411 C C . PHE A 1 183 ? -18.804 7.147 14.513 1.00 81.94 183 PHE A C 1
ATOM 1413 O O . PHE A 1 183 ? -19.943 7.263 14.965 1.00 81.94 183 PHE A O 1
ATOM 1420 N N . THR A 1 184 ? -18.440 6.102 13.768 1.00 79.69 184 THR A N 1
ATOM 1421 C CA . THR A 1 184 ? -19.367 5.000 13.471 1.00 79.69 184 THR A CA 1
ATOM 1422 C C . THR A 1 184 ? -19.817 4.301 14.752 1.00 79.69 184 THR A C 1
ATOM 1424 O O . THR A 1 184 ? -21.009 4.027 14.902 1.00 79.69 184 THR A O 1
ATOM 1427 N N . GLY A 1 185 ? -18.916 4.113 15.721 1.00 78.38 185 GLY A N 1
ATOM 1428 C CA . GLY A 1 185 ? -19.266 3.597 17.047 1.00 78.38 185 GLY A CA 1
ATOM 1429 C C . GLY A 1 185 ? -20.241 4.478 17.820 1.00 78.38 185 GLY A C 1
ATOM 1430 O O . GLY A 1 185 ? -21.244 3.980 18.338 1.00 78.38 185 GLY A O 1
ATOM 1431 N N . LEU A 1 186 ? -19.998 5.790 17.851 1.00 80.44 186 LEU A N 1
ATOM 1432 C CA . LEU A 1 186 ? -20.890 6.754 18.505 1.00 80.44 186 LEU A CA 1
ATOM 1433 C C . LEU A 1 186 ? -22.287 6.764 17.874 1.00 80.44 186 LEU A C 1
ATOM 1435 O O . LEU A 1 186 ? -23.293 6.739 18.589 1.00 80.44 186 LEU A O 1
ATOM 1439 N N . VAL A 1 187 ? -22.363 6.756 16.541 1.00 81.38 187 VAL A N 1
ATOM 1440 C CA . VAL A 1 187 ? -23.635 6.711 15.808 1.00 81.38 187 VAL A CA 1
ATOM 1441 C C . VAL A 1 187 ? -24.379 5.410 16.104 1.00 81.38 187 VAL A C 1
ATOM 1443 O O . VAL A 1 187 ? -25.563 5.451 16.445 1.00 81.38 187 VAL A O 1
ATOM 1446 N N . PHE A 1 188 ? -23.697 4.263 16.055 1.00 79.69 188 PHE A N 1
ATOM 1447 C CA . PHE A 1 188 ? -24.315 2.964 16.323 1.00 79.69 188 PHE A CA 1
ATOM 1448 C C . PHE A 1 188 ? -24.832 2.861 17.766 1.00 79.69 188 PHE A C 1
ATOM 1450 O O . PHE A 1 188 ? -25.955 2.404 17.997 1.00 79.69 188 PHE A O 1
ATOM 1457 N N . ALA A 1 189 ? -24.055 3.347 18.740 1.00 77.81 189 ALA A N 1
ATOM 1458 C CA . ALA A 1 189 ? -24.464 3.400 20.142 1.00 77.81 189 ALA A CA 1
ATOM 1459 C C . ALA A 1 189 ? -25.685 4.314 20.349 1.00 77.81 189 ALA A C 1
ATOM 1461 O O . ALA A 1 189 ? -26.633 3.930 21.036 1.00 77.81 189 ALA A O 1
ATOM 1462 N N . SER A 1 190 ? -25.697 5.487 19.705 1.00 80.19 190 SER A N 1
ATOM 1463 C CA . SER A 1 190 ? -26.812 6.442 19.754 1.00 80.19 190 SER A CA 1
ATOM 1464 C C . SER A 1 190 ? -28.097 5.855 19.164 1.00 80.19 190 SER A C 1
ATOM 1466 O O . SER A 1 190 ? -29.157 5.921 19.791 1.00 80.19 190 SER A O 1
ATOM 1468 N N . ILE A 1 191 ? -28.014 5.226 17.987 1.00 80.19 191 ILE A N 1
ATOM 1469 C CA . ILE A 1 191 ? -29.161 4.587 17.327 1.00 80.19 191 ILE A CA 1
ATOM 1470 C C . ILE A 1 191 ? -29.701 3.436 18.184 1.00 80.19 191 ILE A C 1
ATOM 1472 O O . ILE A 1 191 ? -30.908 3.352 18.415 1.00 80.19 191 ILE A O 1
ATOM 1476 N N . ARG A 1 192 ? -28.822 2.580 18.719 1.00 77.00 192 ARG A N 1
ATOM 1477 C CA . ARG A 1 192 ? -29.230 1.466 19.585 1.00 77.00 192 ARG A CA 1
ATOM 1478 C C . ARG A 1 192 ? -29.917 1.949 20.859 1.00 77.00 192 ARG A C 1
ATOM 1480 O O . ARG A 1 192 ? -30.968 1.419 21.209 1.00 77.00 192 ARG A O 1
ATOM 1487 N N . HIS A 1 193 ? -29.370 2.969 21.520 1.00 75.19 193 HIS A N 1
ATOM 1488 C CA . HIS A 1 193 ? -29.996 3.554 22.706 1.00 75.19 193 HIS A CA 1
ATOM 1489 C C . HIS A 1 193 ? -31.396 4.097 22.384 1.00 75.19 193 HIS A C 1
ATOM 1491 O O . HIS A 1 193 ? -32.314 3.947 23.182 1.00 75.19 193 HIS A O 1
ATOM 1497 N N . ARG A 1 194 ? -31.603 4.692 21.202 1.00 71.62 194 ARG A N 1
ATOM 1498 C CA . ARG A 1 194 ? -32.936 5.155 20.776 1.00 71.62 194 ARG A CA 1
ATOM 1499 C C . ARG A 1 194 ? -33.928 4.012 20.547 1.00 71.62 194 ARG A C 1
ATOM 1501 O O . ARG A 1 194 ? -35.105 4.214 20.808 1.00 71.62 194 ARG A O 1
ATOM 1508 N N . MET A 1 195 ? -33.472 2.849 20.080 1.00 72.19 195 MET A N 1
ATOM 1509 C CA . MET A 1 195 ? -34.334 1.673 19.889 1.00 72.19 195 MET A CA 1
ATOM 1510 C C . MET A 1 195 ? -34.687 0.960 21.201 1.00 72.19 195 MET A C 1
ATOM 1512 O O . MET A 1 195 ? -35.723 0.312 21.277 1.00 72.19 195 MET A O 1
ATOM 1516 N N . GLN A 1 196 ? -33.828 1.050 22.220 1.00 73.12 196 GLN A N 1
ATOM 1517 C CA . GLN A 1 196 ? -34.028 0.365 23.503 1.00 73.12 196 GLN A CA 1
ATOM 1518 C C . GLN A 1 196 ? -34.796 1.188 24.538 1.00 73.12 196 GLN A C 1
ATOM 1520 O O . GLN A 1 196 ? -35.294 0.611 25.498 1.00 73.12 196 GLN A O 1
ATOM 1525 N N . VAL A 1 197 ? -34.889 2.511 24.378 1.00 65.19 197 VAL A N 1
ATOM 1526 C CA . VAL A 1 197 ? -35.697 3.360 25.262 1.00 65.19 197 VAL A CA 1
ATOM 1527 C C . VAL A 1 197 ? -37.167 3.213 24.853 1.00 65.19 197 VAL A C 1
ATOM 1529 O O . VAL A 1 197 ? -37.520 3.665 23.761 1.00 65.19 197 VAL A O 1
ATOM 1532 N N . PRO A 1 198 ? -38.031 2.609 25.697 1.00 60.00 198 PRO A N 1
ATOM 1533 C CA . PRO A 1 198 ? -39.472 2.603 25.473 1.00 60.00 198 PRO A CA 1
ATOM 1534 C C . PRO A 1 198 ? -39.968 4.043 25.352 1.00 60.00 198 PRO A C 1
ATOM 1536 O O . PRO A 1 198 ? -39.353 4.962 25.887 1.00 60.00 198 PRO A O 1
ATOM 1539 N N . GLU A 1 199 ? -41.073 4.251 24.648 1.00 60.03 199 GLU A N 1
ATOM 1540 C CA . GLU A 1 199 ? -41.554 5.547 24.164 1.00 60.03 199 GLU A CA 1
ATOM 1541 C C . GLU A 1 199 ? -42.007 6.565 25.240 1.00 60.03 199 GLU A C 1
ATOM 1543 O O . GLU A 1 199 ? -42.856 7.413 24.996 1.00 60.03 199 GLU A O 1
ATOM 1548 N N . THR A 1 200 ? -41.407 6.592 26.428 1.00 56.84 200 THR A N 1
ATOM 1549 C CA . THR A 1 200 ? -41.577 7.647 27.435 1.00 56.84 200 THR A CA 1
ATOM 1550 C C . THR A 1 200 ? -40.716 8.877 27.107 1.00 56.84 200 THR A C 1
ATOM 1552 O O . THR A 1 200 ? -39.980 9.415 27.934 1.00 56.84 200 THR A O 1
ATOM 1555 N N . LYS A 1 201 ? -40.846 9.406 25.881 1.00 53.94 201 LYS A N 1
ATOM 1556 C CA . LYS A 1 201 ? -40.243 10.695 25.461 1.00 53.94 201 LYS A CA 1
ATOM 1557 C C . LYS A 1 201 ? -40.751 11.898 26.280 1.00 53.94 201 LYS A C 1
ATOM 1559 O O . LYS A 1 201 ? -40.172 12.983 26.200 1.00 53.94 201 LYS A O 1
ATOM 1564 N N . ALA A 1 202 ? -41.807 11.719 27.075 1.00 55.25 202 ALA A N 1
ATOM 1565 C CA . ALA A 1 202 ? -42.467 12.772 27.841 1.00 55.25 202 ALA A CA 1
ATOM 1566 C C . ALA A 1 20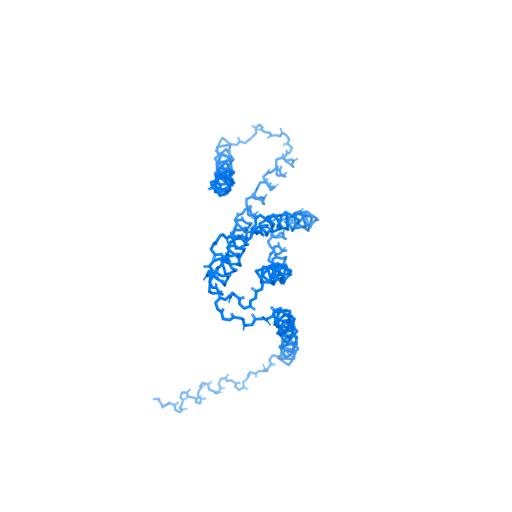2 ? -41.644 13.328 29.025 1.00 55.25 202 ALA A C 1
ATOM 1568 O O . ALA A 1 202 ? -41.912 14.444 29.454 1.00 55.25 202 ALA A O 1
ATOM 1569 N N . GLN A 1 203 ? -40.623 12.619 29.528 1.00 61.34 203 GLN A N 1
ATOM 1570 C CA . GLN A 1 203 ? -39.926 13.007 30.773 1.00 61.34 203 GLN A CA 1
ATOM 1571 C C . GLN A 1 203 ? -38.488 13.523 30.615 1.00 61.34 203 GLN A C 1
ATOM 1573 O O . GLN A 1 203 ? -37.824 13.824 31.607 1.00 61.34 203 GLN A O 1
ATOM 1578 N N . TRP A 1 204 ? -37.966 13.665 29.394 1.00 67.94 204 TRP A N 1
ATOM 1579 C CA . TRP A 1 204 ? -36.598 14.166 29.235 1.00 67.94 204 TRP A CA 1
ATOM 1580 C C . TRP A 1 204 ? -36.511 15.644 29.605 1.00 67.94 204 TRP A C 1
ATOM 1582 O O . TRP A 1 204 ? -37.118 16.489 28.932 1.00 67.94 204 TRP A O 1
ATOM 1592 N N . LYS A 1 205 ? -35.694 15.943 30.625 1.00 80.06 205 LYS A N 1
ATOM 1593 C CA . LYS A 1 205 ? -35.341 17.311 31.019 1.00 80.06 205 LYS A CA 1
ATOM 1594 C C . LYS A 1 205 ? -34.860 18.104 29.787 1.00 80.06 205 LYS A C 1
ATOM 1596 O O . LYS A 1 205 ? -34.131 17.557 28.951 1.00 80.06 205 LYS A O 1
ATOM 1601 N N . PRO A 1 206 ? -35.245 19.385 29.646 1.00 81.81 206 PRO A N 1
ATOM 1602 C CA . PRO A 1 206 ? -34.937 20.192 28.461 1.00 81.81 206 PRO A CA 1
ATOM 1603 C C . PRO A 1 206 ? -33.431 20.314 28.167 1.00 81.81 206 PRO A C 1
ATOM 1605 O O . PRO A 1 206 ? -33.047 20.421 27.003 1.00 81.81 206 PRO A O 1
ATOM 1608 N N . GLU A 1 207 ? -32.577 20.223 29.187 1.00 80.19 207 GLU A N 1
ATOM 1609 C CA . GLU A 1 207 ? -31.111 20.250 29.069 1.00 80.19 207 GLU A CA 1
ATOM 1610 C C . GLU A 1 207 ? -30.555 19.046 28.294 1.00 80.19 207 GLU A C 1
ATOM 1612 O O . GLU A 1 207 ? -29.781 19.215 27.350 1.00 80.19 207 GLU A O 1
ATOM 1617 N N . VAL A 1 208 ? -31.036 17.836 28.599 1.00 73.69 208 VAL A N 1
ATOM 1618 C CA . VAL A 1 208 ? -30.640 16.595 27.905 1.00 73.69 208 VAL A CA 1
ATOM 1619 C C . VAL A 1 208 ? -31.038 16.657 26.428 1.00 73.69 208 VAL A C 1
ATOM 1621 O O . VAL A 1 208 ? -30.306 16.212 25.543 1.00 73.69 208 VAL A O 1
ATOM 1624 N N . ARG A 1 209 ? -32.182 17.286 26.134 1.00 75.81 209 ARG A N 1
ATOM 1625 C CA . ARG A 1 209 ? -32.685 17.455 24.765 1.00 75.81 209 ARG A CA 1
ATOM 1626 C C . ARG A 1 209 ? -31.822 18.414 23.937 1.00 75.81 209 ARG A C 1
ATOM 1628 O O . ARG A 1 209 ? -31.670 18.183 22.737 1.00 75.81 209 ARG A O 1
ATOM 1635 N N . ARG A 1 210 ? -31.256 19.465 24.550 1.00 79.50 210 ARG A N 1
ATOM 1636 C CA . ARG A 1 210 ? -30.305 20.372 23.878 1.00 79.50 210 ARG A CA 1
ATOM 1637 C C . ARG A 1 210 ? -28.972 19.678 23.626 1.00 79.50 210 ARG A C 1
ATOM 1639 O O . ARG A 1 210 ? -28.525 19.682 22.486 1.00 79.50 210 ARG A O 1
ATOM 1646 N N . ALA A 1 211 ? -28.408 19.012 24.637 1.00 73.94 211 ALA A N 1
ATOM 1647 C CA . ALA A 1 211 ? -27.144 18.283 24.503 1.00 73.94 211 ALA A CA 1
ATOM 1648 C C . ALA A 1 211 ? -27.194 17.251 23.361 1.00 73.94 211 ALA A C 1
ATOM 1650 O O . ALA A 1 211 ? -26.295 17.193 22.523 1.00 73.94 211 ALA A O 1
ATOM 1651 N N . HIS A 1 212 ? -28.299 16.506 23.253 1.00 73.06 212 HIS A N 1
ATOM 1652 C CA . HIS A 1 212 ? -28.474 15.514 22.189 1.00 73.06 212 HIS A CA 1
ATOM 1653 C C . HIS A 1 212 ? -28.563 16.123 20.782 1.00 73.06 212 HIS A C 1
ATOM 1655 O O . HIS A 1 212 ? -28.053 15.544 19.818 1.00 73.06 212 HIS A O 1
ATOM 1661 N N . ARG A 1 213 ? -29.191 17.301 20.643 1.00 78.81 213 ARG A N 1
ATOM 1662 C CA . ARG A 1 213 ? -29.216 18.030 19.364 1.00 78.81 213 ARG A CA 1
ATOM 1663 C C . ARG A 1 213 ? -27.831 18.524 18.991 1.00 78.81 213 ARG A C 1
ATOM 1665 O O . ARG A 1 213 ? -27.441 18.331 17.848 1.00 78.81 213 ARG A O 1
ATOM 1672 N N . THR A 1 214 ? -27.084 19.091 19.936 1.00 77.12 214 THR A N 1
ATOM 1673 C CA . THR A 1 214 ? -25.723 19.577 19.680 1.00 77.12 214 THR A CA 1
ATOM 1674 C C . THR A 1 214 ? -24.818 18.451 19.193 1.00 77.12 214 THR A C 1
ATOM 1676 O O . THR A 1 214 ? -24.156 18.607 18.173 1.00 77.12 214 THR A O 1
ATOM 1679 N N . VAL A 1 215 ? -24.858 17.283 19.846 1.00 72.81 215 VAL A N 1
ATOM 1680 C CA . VAL A 1 215 ? -24.101 16.101 19.400 1.00 72.81 215 VAL A CA 1
ATOM 1681 C C . VAL A 1 215 ? -24.558 15.642 18.014 1.00 72.81 215 VAL A C 1
ATOM 1683 O O . VAL A 1 215 ? -23.727 15.361 17.158 1.00 72.81 215 VAL A O 1
ATOM 1686 N N . SER A 1 216 ? -25.869 15.608 17.755 1.00 74.19 216 SER A N 1
ATOM 1687 C CA . SER A 1 216 ? -26.388 15.207 16.439 1.00 74.19 216 SER A CA 1
ATOM 1688 C C . SER A 1 216 ? -25.961 16.178 15.330 1.00 74.19 216 SER A C 1
ATOM 1690 O O . SER A 1 216 ? -25.549 15.730 14.265 1.00 74.19 216 SER A O 1
ATOM 1692 N N . TYR A 1 217 ? -26.004 17.491 15.575 1.00 78.88 217 TYR A N 1
ATOM 1693 C CA . TYR A 1 217 ? -25.542 18.497 14.616 1.00 78.88 217 TYR A CA 1
ATOM 1694 C C . TYR A 1 217 ? -24.036 18.422 14.385 1.00 78.88 217 TYR A C 1
ATOM 1696 O O . TYR A 1 217 ? -23.608 18.524 13.241 1.00 78.88 217 TYR A O 1
ATOM 1704 N N . LEU A 1 218 ? -23.244 18.181 15.434 1.00 74.88 218 LEU A N 1
ATOM 1705 C CA . LEU A 1 218 ? -21.802 17.986 15.307 1.00 74.88 218 LEU A CA 1
ATOM 1706 C C . LEU A 1 218 ? -21.489 16.771 14.420 1.00 74.88 218 LEU A C 1
ATOM 1708 O O . LEU A 1 218 ? -20.675 16.867 13.508 1.00 74.88 218 LEU A O 1
ATOM 1712 N N . LEU A 1 219 ? -22.180 15.647 14.642 1.00 73.94 219 LEU A N 1
ATOM 1713 C CA . LEU A 1 219 ? -22.011 14.436 13.835 1.00 73.94 219 LEU A CA 1
ATOM 1714 C C . LEU A 1 219 ? -22.404 14.662 12.368 1.00 73.94 219 LEU A C 1
ATOM 1716 O O . LEU A 1 219 ? -21.686 14.217 11.474 1.00 73.94 219 LEU A O 1
ATOM 1720 N N . ILE A 1 220 ? -23.502 15.380 12.111 1.00 76.81 220 ILE A N 1
ATOM 1721 C CA . ILE A 1 220 ? -23.921 15.737 10.747 1.00 76.81 220 ILE A CA 1
ATOM 1722 C C . ILE A 1 220 ? -22.890 16.663 10.095 1.00 76.81 220 ILE A C 1
ATOM 1724 O O . ILE A 1 220 ? -22.494 16.413 8.961 1.00 76.81 220 ILE A O 1
ATOM 1728 N N . ALA A 1 2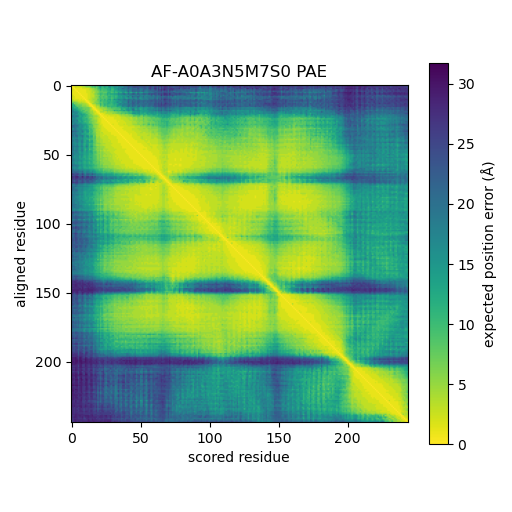21 ? -22.416 17.692 10.801 1.00 75.81 221 ALA A N 1
ATOM 1729 C CA . ALA A 1 221 ? -21.428 18.633 10.279 1.00 75.81 221 ALA A CA 1
ATOM 1730 C C . ALA A 1 221 ? -20.110 17.934 9.911 1.00 75.81 221 ALA A C 1
ATOM 1732 O O . ALA A 1 221 ? -19.580 18.158 8.824 1.00 75.81 221 ALA A O 1
ATOM 1733 N N . VAL A 1 222 ? -19.621 17.028 10.766 1.00 73.12 222 VAL A N 1
ATOM 1734 C CA . VAL A 1 222 ? -18.437 16.204 10.474 1.00 73.12 222 VAL A CA 1
ATOM 1735 C C . VAL A 1 222 ? -18.685 15.305 9.261 1.00 73.12 222 VAL A C 1
ATOM 1737 O O . VAL A 1 222 ? -17.846 15.252 8.365 1.00 73.12 222 VAL A O 1
ATOM 1740 N N . GLY A 1 223 ? -19.844 14.644 9.187 1.00 73.81 223 GLY A N 1
ATOM 1741 C CA . GLY A 1 223 ? -20.209 13.809 8.039 1.00 73.81 223 GLY A CA 1
ATOM 1742 C C . GLY A 1 223 ? -20.243 14.587 6.719 1.00 73.81 223 GLY A C 1
ATOM 1743 O O . GLY A 1 223 ? -19.689 14.128 5.722 1.00 73.81 223 GLY A O 1
ATOM 1744 N N . VAL A 1 224 ? -20.828 15.788 6.722 1.00 75.44 224 VAL A N 1
ATOM 1745 C CA . VAL A 1 224 ? -20.870 16.685 5.555 1.00 75.44 224 VAL A CA 1
ATOM 1746 C C . VAL A 1 224 ? -19.467 17.139 5.160 1.00 75.44 224 VAL A C 1
ATOM 1748 O O . VAL A 1 224 ? -19.139 17.117 3.978 1.00 75.44 224 VAL A O 1
ATOM 1751 N N . MET A 1 225 ? -18.618 17.495 6.126 1.00 72.94 225 MET A N 1
ATOM 1752 C CA . MET A 1 225 ? -17.241 17.917 5.858 1.00 72.94 225 MET A CA 1
ATOM 1753 C C . MET A 1 225 ? -16.414 16.793 5.213 1.00 72.94 225 MET A C 1
ATOM 1755 O O . MET A 1 225 ? -15.697 17.041 4.245 1.00 72.94 225 MET A O 1
ATOM 1759 N N . ILE A 1 226 ? -16.558 15.551 5.693 1.00 72.31 226 ILE A N 1
ATOM 1760 C CA . ILE A 1 226 ? -15.905 14.375 5.095 1.00 72.31 226 ILE A CA 1
ATOM 1761 C C . ILE A 1 226 ? -16.424 14.135 3.673 1.00 72.31 226 ILE A C 1
ATOM 1763 O O . ILE A 1 226 ? -15.626 13.949 2.757 1.00 72.31 226 ILE A O 1
ATOM 1767 N N . ALA A 1 227 ? -17.745 14.160 3.473 1.00 72.25 227 ALA A N 1
ATOM 1768 C CA . ALA A 1 227 ? -18.348 13.952 2.157 1.00 72.25 227 ALA A CA 1
ATOM 1769 C C . ALA A 1 227 ? -17.907 15.025 1.150 1.00 72.25 227 ALA A C 1
ATOM 1771 O O . ALA A 1 227 ? -17.577 14.703 0.011 1.00 72.25 227 ALA A O 1
ATOM 1772 N N . PHE A 1 228 ? -17.840 16.285 1.585 1.00 75.50 228 PHE A N 1
ATOM 1773 C CA . PHE A 1 228 ? -17.370 17.396 0.765 1.00 75.50 228 PHE A CA 1
ATOM 1774 C C . PHE A 1 228 ? -15.886 17.252 0.405 1.00 75.50 228 PHE A C 1
ATOM 1776 O O . PHE A 1 228 ? -15.522 17.409 -0.757 1.00 75.50 228 PHE A O 1
ATOM 1783 N N . GLY A 1 229 ? -15.034 16.879 1.367 1.00 69.56 229 GLY A N 1
ATOM 1784 C CA . GLY A 1 229 ? -13.616 16.614 1.110 1.00 69.56 229 GLY A CA 1
ATOM 1785 C C . GLY A 1 229 ? -13.398 15.445 0.145 1.00 69.56 229 GLY A C 1
ATOM 1786 O O . GLY A 1 229 ? -12.582 15.540 -0.772 1.00 69.56 229 GLY A O 1
ATOM 1787 N N . ALA A 1 230 ? -14.163 14.362 0.292 1.00 69.19 230 ALA A N 1
ATOM 1788 C CA . ALA A 1 230 ? -14.109 13.225 -0.624 1.00 69.19 230 ALA A CA 1
ATOM 1789 C C . ALA A 1 230 ? -14.575 13.607 -2.039 1.00 69.19 230 ALA A C 1
ATOM 1791 O O . ALA A 1 230 ? -13.906 13.262 -3.012 1.00 69.19 230 ALA A O 1
ATOM 1792 N N . LEU A 1 231 ? -15.669 14.369 -2.155 1.00 71.44 231 LEU A N 1
ATOM 1793 C CA . LEU A 1 231 ? -16.167 14.884 -3.431 1.00 71.44 231 LEU A CA 1
ATOM 1794 C C . LEU A 1 231 ? -15.139 15.794 -4.109 1.00 71.44 231 LEU A C 1
ATOM 1796 O O . LEU A 1 231 ? -14.880 15.636 -5.297 1.00 71.44 231 LEU A O 1
ATOM 1800 N N . TRP A 1 232 ? -14.520 16.709 -3.363 1.00 76.81 232 TRP A N 1
ATOM 1801 C CA . TRP A 1 232 ? -13.491 17.597 -3.902 1.00 76.81 232 TRP A CA 1
ATOM 1802 C C . TRP A 1 232 ? -12.279 16.820 -4.415 1.00 76.81 232 TRP A C 1
ATOM 1804 O O . TRP A 1 232 ? -11.771 17.092 -5.498 1.00 76.81 232 TRP A O 1
ATOM 1814 N N . THR A 1 233 ? -11.850 15.807 -3.662 1.00 66.94 233 THR A N 1
ATOM 1815 C CA . THR A 1 233 ? -10.728 14.946 -4.051 1.00 66.94 233 THR A CA 1
ATOM 1816 C C . THR 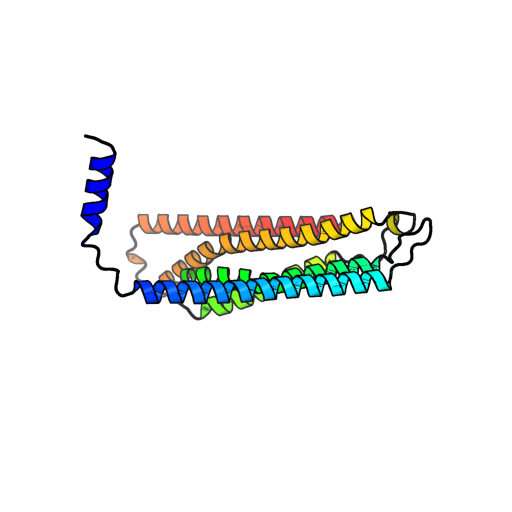A 1 233 ? -11.062 14.151 -5.313 1.00 66.94 233 THR A C 1
ATOM 1818 O O . THR A 1 233 ? -10.243 14.076 -6.223 1.00 66.94 233 THR A O 1
ATOM 1821 N N . LEU A 1 234 ? -12.279 13.608 -5.405 1.00 69.69 234 LEU A N 1
ATOM 1822 C CA . LEU A 1 234 ? -12.772 12.927 -6.601 1.00 69.69 234 LEU A CA 1
ATOM 1823 C C . LEU A 1 234 ? -12.784 13.868 -7.814 1.00 69.69 234 LEU A C 1
ATOM 1825 O O . LEU A 1 234 ? -12.295 13.499 -8.876 1.00 69.69 234 LEU A O 1
ATOM 1829 N N . LEU A 1 235 ? -13.301 15.088 -7.650 1.00 67.12 235 LEU A N 1
ATOM 1830 C CA . LEU A 1 235 ? -13.341 16.095 -8.711 1.00 67.12 235 LEU A CA 1
ATOM 1831 C C . LEU A 1 235 ? -11.940 16.523 -9.150 1.00 67.12 235 LEU A C 1
ATOM 1833 O O . LEU A 1 235 ? -11.711 16.667 -10.344 1.00 67.12 235 LEU A O 1
ATOM 1837 N N . ALA A 1 236 ? -10.997 16.678 -8.221 1.00 65.56 236 ALA A N 1
ATOM 1838 C CA . ALA A 1 236 ? -9.609 16.985 -8.550 1.00 65.56 236 ALA A CA 1
ATOM 1839 C C . ALA A 1 236 ? -8.953 15.846 -9.344 1.00 65.56 236 ALA A C 1
ATOM 1841 O O . ALA A 1 236 ? -8.269 16.104 -10.327 1.00 65.56 236 ALA A O 1
ATOM 1842 N N . VAL A 1 237 ? -9.200 14.588 -8.964 1.00 62.75 237 VAL A N 1
ATOM 1843 C CA . VAL A 1 237 ? -8.701 13.418 -9.705 1.00 62.75 237 VAL A CA 1
ATOM 1844 C C . VAL A 1 237 ? -9.308 13.349 -11.110 1.00 62.75 237 VAL A C 1
ATOM 1846 O O . VAL A 1 237 ? -8.575 13.116 -12.065 1.00 62.75 237 VAL A O 1
ATOM 1849 N N . ILE A 1 238 ? -10.615 13.591 -11.252 1.00 68.31 238 ILE A N 1
ATOM 1850 C CA . ILE A 1 238 ? -11.290 13.622 -12.560 1.00 68.31 238 ILE A CA 1
ATOM 1851 C C . ILE A 1 238 ? -10.789 14.797 -13.410 1.00 68.31 238 ILE A C 1
ATOM 1853 O O . ILE A 1 238 ? -10.548 14.617 -14.596 1.00 68.31 238 ILE A O 1
ATOM 1857 N N . GLY A 1 239 ? -10.615 15.980 -12.818 1.00 68.44 239 GLY A N 1
ATOM 1858 C CA . GLY A 1 239 ? -10.126 17.170 -13.516 1.00 68.44 239 GLY A CA 1
ATOM 1859 C C . GLY A 1 239 ? -8.697 16.997 -14.023 1.00 68.44 239 GLY A C 1
ATOM 1860 O O . GLY A 1 239 ? -8.428 17.265 -15.185 1.00 68.44 239 GLY A O 1
ATOM 1861 N N . ILE A 1 240 ? -7.806 16.439 -13.197 1.00 58.41 240 ILE A N 1
ATOM 1862 C CA . ILE A 1 240 ? -6.439 16.098 -13.619 1.00 58.41 240 ILE A CA 1
ATOM 1863 C C . ILE A 1 240 ? -6.454 15.073 -14.762 1.00 58.41 240 ILE A C 1
ATOM 1865 O O . ILE A 1 240 ? -5.626 15.169 -15.656 1.00 58.41 240 ILE A O 1
ATOM 1869 N N . ALA A 1 241 ? -7.396 14.124 -14.754 1.00 48.78 241 ALA A N 1
ATOM 1870 C CA . ALA A 1 241 ? -7.554 13.142 -15.827 1.00 48.78 241 ALA A CA 1
ATOM 1871 C C . ALA A 1 241 ? -8.211 13.703 -17.105 1.00 48.78 241 ALA A C 1
ATOM 1873 O O . ALA A 1 241 ? -8.202 13.024 -18.124 1.00 48.78 241 ALA A O 1
ATOM 1874 N N . ALA A 1 242 ? -8.816 14.894 -17.055 1.00 47.41 242 ALA A N 1
ATOM 1875 C CA . ALA A 1 242 ? -9.426 15.549 -18.213 1.00 47.41 242 ALA A CA 1
ATOM 1876 C C . ALA A 1 242 ? -8.445 16.468 -18.963 1.00 47.41 242 ALA A C 1
ATOM 1878 O O . ALA A 1 242 ? -8.646 16.725 -20.148 1.00 47.41 242 ALA A O 1
ATOM 1879 N N . ASP A 1 243 ? -7.401 16.942 -18.277 1.00 44.41 243 ASP A N 1
ATOM 1880 C CA . ASP A 1 243 ? -6.360 17.814 -18.837 1.00 44.41 243 ASP A CA 1
ATOM 1881 C C . ASP A 1 243 ? -5.127 17.039 -19.358 1.00 44.41 243 ASP A C 1
ATOM 1883 O O . ASP A 1 243 ? -4.214 17.645 -19.925 1.00 44.41 243 ASP A O 1
ATOM 1887 N N . THR A 1 244 ? -5.086 15.714 -19.166 1.00 42.59 244 THR A N 1
ATOM 1888 C CA . THR A 1 244 ? -4.055 14.781 -19.671 1.00 42.59 244 THR A CA 1
ATOM 1889 C C . THR A 1 244 ? -4.597 13.931 -20.806 1.00 42.59 244 THR A C 1
ATOM 1891 O O . THR A 1 244 ? -3.882 13.770 -21.817 1.00 42.59 244 THR A O 1
#

Radius of gyration: 28.77 Å; Cα contacts (8 Å, |Δi|>4): 78; chains: 1; bounding box: 75×40×83 Å

Secondary structure (DSSP, 8-state):
--HHHHHHHHHHTTTT-PPPTTHHHHHHHHHHHHHHHHHHHHHHHHHHHHHHHHHHHHHHHT----TTS-SS-HHHHHHHHHHHHHHHHHHHHHHHHHHHHHHHHHHTTT-TTHHHHHHHHHHHHHHHHHHHHHHHH--SS--HHHHTT--HHHHHHHHHHHHHHHHHHHHHHHHHHHHHHHHHHHHHHHHHHHHHS-S-GGG--HHHHHHHHHHHHHHHHHHHHHHHHHHHHHHHHHHHHH--

Mean predicted aligned error: 11.51 Å